Protein AF-A0A9X1DAH4-F1 (afdb_monomer)

Sequence (207 aa):
MAMMLALGMPAHAEGKADRARTAIAHAEGRIQAGDAAGVATTLPERQAEARKALNTAKEDLSAGRKEEAIAEANRATAIAEAALGEAQKIKTDQANAQAQQAQDIQARAQQAEQNASVAQAQAADANARAANAEQAAAASAARADVAVAAANAAAANQVETTVTTETKAPVTKARSARKVVKVTRKAAPRVATRTATETTTITTRTP

Structure (mmCIF, N/CA/C/O backbone):
data_AF-A0A9X1DAH4-F1
#
_entry.id   AF-A0A9X1DAH4-F1
#
loop_
_atom_site.group_PDB
_atom_site.id
_atom_site.type_symbol
_atom_site.label_atom_id
_atom_site.label_alt_id
_atom_site.label_comp_id
_atom_site.label_asym_id
_atom_site.label_entity_id
_atom_site.label_seq_id
_atom_site.pdbx_PDB_ins_code
_atom_site.Cartn_x
_atom_site.Cartn_y
_atom_site.Cartn_z
_atom_site.occupancy
_atom_site.B_iso_or_equiv
_atom_site.auth_seq_id
_atom_site.auth_comp_id
_atom_site.auth_asym_id
_atom_site.auth_atom_id
_atom_site.pdbx_PDB_model_num
ATOM 1 N N . MET A 1 1 ? 39.591 24.843 -66.405 1.00 48.59 1 MET A N 1
ATOM 2 C CA . MET A 1 1 ? 38.996 23.490 -66.434 1.00 48.59 1 MET A CA 1
ATOM 3 C C . MET A 1 1 ? 39.827 22.598 -65.524 1.00 48.59 1 MET A C 1
ATOM 5 O O . MET A 1 1 ? 40.956 22.310 -65.882 1.00 48.59 1 MET A O 1
ATOM 9 N N . ALA A 1 2 ? 39.314 22.244 -64.346 1.00 42.75 2 ALA A N 1
ATOM 10 C CA . ALA A 1 2 ? 39.736 21.075 -63.569 1.00 42.75 2 ALA A CA 1
ATOM 11 C C . ALA A 1 2 ? 38.711 20.867 -62.443 1.00 42.75 2 ALA A C 1
ATOM 13 O O . ALA A 1 2 ? 38.709 21.578 -61.443 1.00 42.75 2 ALA A O 1
ATOM 14 N N . MET A 1 3 ? 37.784 19.940 -62.689 1.00 54.28 3 MET A N 1
ATOM 15 C CA . MET A 1 3 ? 36.974 19.267 -61.673 1.00 54.28 3 MET A CA 1
ATOM 16 C C . MET A 1 3 ? 37.880 18.495 -60.706 1.00 54.28 3 MET A C 1
ATOM 18 O O . MET A 1 3 ? 38.829 17.876 -61.169 1.00 54.28 3 MET A O 1
ATOM 22 N N . MET A 1 4 ? 37.503 18.426 -59.428 1.00 51.09 4 MET A N 1
ATOM 23 C CA . MET A 1 4 ? 37.374 17.187 -58.634 1.00 51.09 4 MET A CA 1
ATOM 24 C C . MET A 1 4 ? 36.679 17.572 -57.318 1.00 51.09 4 MET A C 1
ATOM 26 O O . MET A 1 4 ? 37.199 18.370 -56.551 1.00 51.09 4 MET A O 1
ATOM 30 N N . LEU A 1 5 ? 35.377 17.325 -57.177 1.00 52.06 5 LEU A N 1
ATOM 31 C CA . LEU A 1 5 ? 34.707 16.055 -56.860 1.00 52.06 5 LEU A CA 1
ATOM 32 C C . LEU A 1 5 ? 34.848 15.662 -55.379 1.00 52.06 5 LEU A C 1
ATOM 34 O O . LEU A 1 5 ? 35.914 15.309 -54.889 1.00 52.06 5 LEU A O 1
ATOM 38 N N . ALA A 1 6 ? 33.691 15.751 -54.725 1.00 57.09 6 ALA A N 1
ATOM 39 C CA . ALA A 1 6 ? 33.307 15.333 -53.387 1.00 57.09 6 ALA A CA 1
ATOM 40 C C . ALA A 1 6 ? 34.046 14.118 -52.793 1.00 57.09 6 ALA A C 1
ATOM 42 O O . ALA A 1 6 ? 33.999 13.020 -53.343 1.00 57.09 6 ALA A O 1
ATOM 43 N N . LEU A 1 7 ? 34.547 14.287 -51.566 1.00 50.81 7 LEU A N 1
ATOM 44 C CA . LEU A 1 7 ? 34.567 13.217 -50.569 1.00 50.81 7 LEU A CA 1
ATOM 45 C C . LEU A 1 7 ? 33.444 13.489 -49.563 1.00 50.81 7 LEU A C 1
ATOM 47 O O . LEU A 1 7 ? 33.593 14.279 -48.632 1.00 50.81 7 LEU A O 1
ATOM 51 N N . GLY A 1 8 ? 32.296 12.847 -49.783 1.00 52.94 8 GLY A N 1
ATOM 52 C CA . GLY A 1 8 ? 31.247 12.742 -48.775 1.00 52.94 8 GLY A CA 1
ATOM 53 C C . GLY A 1 8 ? 31.750 11.896 -47.609 1.00 52.94 8 GLY A C 1
ATOM 54 O O . GLY A 1 8 ? 32.126 10.742 -47.798 1.00 52.94 8 GLY A O 1
ATOM 55 N N . MET A 1 9 ? 31.778 12.470 -46.408 1.00 47.81 9 MET A N 1
ATOM 56 C CA . MET A 1 9 ? 32.143 11.747 -45.193 1.00 47.81 9 MET A CA 1
ATOM 57 C C . MET A 1 9 ? 30.979 10.877 -44.696 1.00 47.81 9 MET A C 1
ATOM 59 O O . MET A 1 9 ? 29.898 11.415 -44.449 1.00 47.81 9 MET A O 1
ATOM 63 N N . PRO A 1 10 ? 31.180 9.573 -44.430 1.00 50.34 10 PRO A N 1
ATOM 64 C CA . PRO A 1 10 ? 30.219 8.752 -43.708 1.00 50.34 10 PRO A CA 1
ATOM 65 C C . PRO A 1 10 ? 30.513 8.790 -42.196 1.00 50.34 10 PRO A C 1
ATOM 67 O O . PRO A 1 10 ? 30.723 7.757 -41.582 1.00 50.34 10 PRO A O 1
ATOM 70 N N . ALA A 1 11 ? 30.539 9.968 -41.564 1.00 54.16 11 ALA A N 1
ATOM 71 C CA . ALA A 1 11 ? 30.772 10.077 -40.111 1.00 54.16 11 ALA A CA 1
ATOM 72 C C . ALA A 1 11 ? 29.474 10.052 -39.268 1.00 54.16 11 ALA A C 1
ATOM 74 O O . ALA A 1 11 ? 29.510 9.946 -38.045 1.00 54.16 11 ALA A O 1
ATOM 75 N N . HIS A 1 12 ? 28.297 10.141 -39.897 1.00 53.75 12 HIS A N 1
ATOM 76 C CA . HIS A 1 12 ? 27.016 10.269 -39.185 1.00 53.75 12 HIS A CA 1
ATOM 77 C C . HIS A 1 12 ? 26.279 8.946 -38.916 1.00 53.75 12 HIS A C 1
ATOM 79 O O . HIS A 1 12 ? 25.285 8.940 -38.187 1.00 53.75 12 HIS A O 1
ATOM 85 N N . ALA A 1 13 ? 26.727 7.825 -39.488 1.00 55.00 13 ALA A N 1
ATOM 86 C CA . ALA A 1 13 ? 26.042 6.538 -39.350 1.00 55.00 13 ALA A CA 1
ATOM 87 C C . ALA A 1 13 ? 26.511 5.721 -38.132 1.00 55.00 13 ALA A C 1
ATOM 89 O O . ALA A 1 13 ? 25.700 4.978 -37.569 1.00 55.00 13 ALA A O 1
ATOM 90 N N . GLU A 1 14 ? 27.772 5.872 -37.721 1.00 60.06 14 GLU A N 1
ATOM 91 C CA . GLU A 1 14 ? 28.369 5.158 -36.582 1.00 60.06 14 GLU A CA 1
ATOM 92 C C . GLU A 1 14 ? 27.758 5.634 -35.256 1.00 60.06 14 GLU A C 1
ATOM 94 O O . GLU A 1 14 ? 27.103 4.856 -34.564 1.00 60.06 14 GLU A O 1
ATOM 99 N N . GLY A 1 15 ? 27.764 6.946 -34.993 1.00 81.88 15 GLY A N 1
ATOM 100 C CA . GLY A 1 15 ? 27.232 7.494 -33.738 1.00 81.88 15 GLY A CA 1
ATOM 101 C C . GLY A 1 15 ? 25.730 7.265 -33.508 1.00 81.88 15 GLY A C 1
ATOM 102 O O . GLY A 1 15 ? 25.273 7.225 -32.369 1.00 81.88 15 GLY A O 1
ATOM 103 N N . LYS A 1 16 ? 24.925 7.072 -34.563 1.00 86.81 16 LYS A N 1
ATOM 104 C CA . LYS A 1 16 ? 23.487 6.776 -34.410 1.00 86.81 16 LYS A CA 1
ATOM 105 C C . LYS A 1 16 ? 23.231 5.374 -33.861 1.00 86.81 16 LYS A C 1
ATOM 107 O O . LYS A 1 16 ? 22.302 5.196 -33.078 1.00 86.81 16 LYS A O 1
ATOM 112 N N . ALA A 1 17 ? 24.037 4.393 -34.268 1.00 89.69 17 ALA A N 1
ATOM 113 C CA . ALA A 1 17 ? 23.890 3.021 -33.792 1.00 89.69 17 ALA A CA 1
ATOM 114 C C . ALA A 1 17 ? 24.246 2.923 -32.301 1.00 89.69 17 ALA A C 1
ATOM 116 O O . ALA A 1 17 ? 23.520 2.288 -31.538 1.00 89.69 17 ALA A O 1
ATOM 117 N N . ASP A 1 18 ? 25.300 3.620 -31.874 1.00 93.12 18 ASP A N 1
ATOM 118 C CA . ASP A 1 18 ? 25.715 3.665 -30.469 1.00 93.12 18 ASP A CA 1
ATOM 119 C C . ASP A 1 18 ? 24.698 4.387 -29.580 1.00 93.12 18 ASP A C 1
ATOM 121 O O . ASP A 1 18 ? 24.410 3.936 -28.467 1.00 93.12 18 ASP A O 1
ATOM 125 N N . ARG A 1 19 ? 24.074 5.461 -30.086 1.00 93.25 19 ARG A N 1
ATOM 126 C CA . ARG A 1 19 ? 22.961 6.124 -29.387 1.00 93.25 19 ARG A CA 1
ATOM 127 C C . ARG A 1 19 ? 21.762 5.197 -29.212 1.00 93.25 19 ARG A C 1
ATOM 129 O O . ARG A 1 19 ? 21.210 5.147 -28.118 1.00 93.25 19 ARG A O 1
ATOM 136 N N . ALA A 1 20 ? 21.393 4.436 -30.243 1.00 96.25 20 ALA A N 1
ATOM 137 C CA . ALA A 1 20 ? 20.309 3.460 -30.147 1.00 96.25 20 ALA A CA 1
ATOM 138 C C . ALA A 1 20 ? 20.615 2.359 -29.121 1.00 96.25 20 ALA A C 1
ATOM 140 O O . ALA A 1 20 ? 19.774 2.055 -28.280 1.00 96.25 20 ALA A O 1
ATOM 141 N N . ARG A 1 21 ? 21.842 1.817 -29.117 1.00 96.25 21 ARG A N 1
ATOM 142 C CA . ARG A 1 21 ? 22.281 0.837 -28.105 1.00 96.25 21 ARG A CA 1
ATOM 143 C C . ARG A 1 21 ? 22.222 1.410 -26.692 1.00 96.25 21 ARG A C 1
ATOM 145 O O . ARG A 1 21 ? 21.713 0.750 -25.795 1.00 96.25 21 ARG A O 1
ATOM 152 N N . THR A 1 22 ? 22.688 2.645 -26.511 1.00 96.94 22 THR A N 1
ATOM 153 C CA . THR A 1 22 ? 22.630 3.347 -25.221 1.00 96.94 22 THR A CA 1
ATOM 154 C C . THR A 1 22 ? 21.186 3.546 -24.751 1.00 96.94 22 THR A C 1
ATOM 156 O O . THR A 1 22 ? 20.886 3.292 -23.588 1.00 96.94 22 THR A O 1
ATOM 159 N N . ALA A 1 23 ? 20.278 3.949 -25.645 1.00 97.44 23 ALA A N 1
ATOM 160 C CA . ALA A 1 23 ? 18.863 4.132 -25.318 1.00 97.44 23 ALA A CA 1
ATOM 161 C C . ALA A 1 23 ? 18.186 2.809 -24.920 1.00 97.44 23 ALA A C 1
ATOM 163 O O . ALA A 1 23 ? 17.472 2.762 -23.921 1.00 97.44 23 ALA A O 1
ATOM 164 N N . ILE A 1 24 ? 18.459 1.722 -25.651 1.00 98.00 24 ILE A N 1
ATOM 165 C CA . ILE A 1 24 ? 17.960 0.374 -25.333 1.00 98.00 24 ILE A CA 1
ATOM 166 C C . ILE A 1 24 ? 18.496 -0.096 -23.977 1.00 98.00 24 ILE A C 1
ATOM 168 O O . ILE A 1 24 ? 17.716 -0.557 -23.150 1.00 98.00 24 ILE A O 1
ATOM 172 N N . ALA A 1 25 ? 19.795 0.071 -23.716 1.00 98.31 25 ALA A N 1
ATOM 173 C CA . ALA A 1 25 ? 20.401 -0.300 -22.437 1.00 98.31 25 ALA A CA 1
ATOM 174 C C . ALA A 1 25 ? 19.820 0.511 -21.265 1.00 98.31 25 ALA A C 1
ATOM 176 O O . ALA A 1 25 ? 19.572 -0.032 -20.188 1.00 98.31 25 ALA A O 1
ATOM 177 N N . HIS A 1 26 ? 19.549 1.805 -21.470 1.00 97.50 26 HIS A N 1
ATOM 178 C CA . HIS A 1 26 ? 18.864 2.626 -20.473 1.00 97.50 26 HIS A CA 1
ATOM 179 C C . HIS A 1 26 ? 17.440 2.116 -20.207 1.00 97.50 26 HIS A C 1
ATOM 181 O O . HIS A 1 26 ? 17.065 1.933 -19.048 1.00 97.50 26 HIS A O 1
ATOM 187 N N . ALA A 1 27 ? 16.667 1.831 -21.259 1.00 98.00 27 ALA A N 1
ATOM 188 C CA . ALA A 1 27 ? 15.321 1.278 -21.138 1.00 98.00 27 ALA A CA 1
ATOM 189 C C . ALA A 1 27 ? 15.316 -0.083 -20.415 1.00 98.00 27 ALA A C 1
ATOM 191 O O . ALA A 1 27 ? 14.491 -0.304 -19.530 1.00 98.00 27 ALA A O 1
ATOM 192 N N . GLU A 1 28 ? 16.271 -0.967 -20.720 1.00 98.06 28 GLU A N 1
ATOM 193 C CA . GLU A 1 28 ? 16.484 -2.231 -20.002 1.00 98.06 28 GLU A CA 1
ATOM 194 C C . GLU A 1 28 ? 16.737 -2.011 -18.515 1.00 98.06 28 GLU A C 1
ATOM 196 O O . GLU A 1 28 ? 16.061 -2.619 -17.684 1.00 98.06 28 GLU A O 1
ATOM 201 N N . GLY A 1 29 ? 17.668 -1.116 -18.178 1.00 97.94 29 GLY A N 1
ATOM 202 C CA . GLY A 1 29 ? 17.976 -0.785 -16.791 1.00 97.94 29 GLY A CA 1
ATOM 203 C C . GLY A 1 29 ? 16.750 -0.267 -16.036 1.00 97.94 29 GLY A C 1
ATOM 204 O O . GLY A 1 29 ? 16.524 -0.650 -14.889 1.00 97.94 29 GLY A O 1
ATOM 205 N N . ARG A 1 30 ? 15.907 0.549 -16.681 1.00 97.38 30 ARG A N 1
ATOM 206 C CA . ARG A 1 30 ? 14.663 1.062 -16.082 1.00 97.38 30 ARG A CA 1
ATOM 207 C C . ARG A 1 30 ? 13.611 -0.022 -15.884 1.00 97.38 30 ARG A C 1
ATOM 209 O O . ARG A 1 30 ? 13.010 -0.077 -14.815 1.00 97.38 30 ARG A O 1
ATOM 216 N N . ILE A 1 31 ? 13.424 -0.904 -16.862 1.00 97.81 31 ILE A N 1
ATOM 217 C CA . ILE A 1 31 ? 12.506 -2.047 -16.758 1.00 97.81 31 ILE A CA 1
ATOM 218 C C . ILE A 1 31 ? 12.951 -2.984 -15.627 1.00 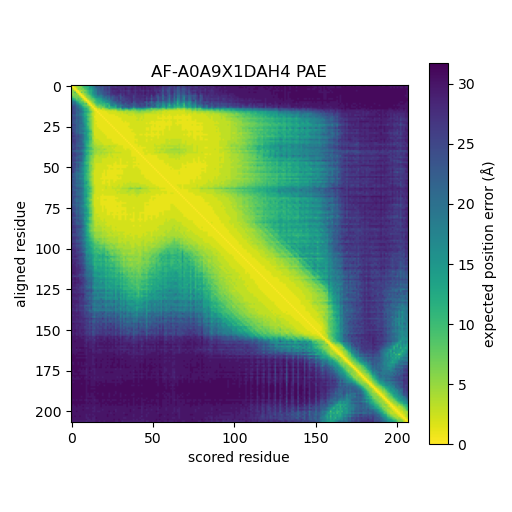97.81 31 ILE A C 1
ATOM 220 O O . ILE A 1 31 ? 12.119 -3.367 -14.806 1.00 97.81 31 ILE A O 1
ATOM 224 N N . GLN A 1 32 ? 14.250 -3.284 -15.526 1.00 97.62 32 GLN A N 1
ATOM 225 C CA . GLN A 1 32 ? 14.816 -4.105 -14.449 1.00 97.62 32 GLN A CA 1
ATOM 226 C C . GLN A 1 32 ? 14.686 -3.439 -13.074 1.00 97.62 32 GLN A C 1
ATOM 228 O O . GLN A 1 32 ? 14.330 -4.100 -12.100 1.00 97.62 32 GLN A O 1
ATOM 233 N N . ALA A 1 33 ? 14.930 -2.128 -12.982 1.00 96.56 33 ALA A N 1
ATOM 234 C CA . ALA A 1 33 ? 14.699 -1.373 -11.753 1.00 96.56 33 ALA A CA 1
ATOM 235 C C . ALA A 1 33 ? 13.217 -1.407 -11.346 1.00 96.56 33 ALA A C 1
ATOM 237 O O . ALA A 1 33 ? 12.910 -1.568 -10.166 1.00 96.56 33 ALA A O 1
ATOM 238 N N . GLY A 1 34 ? 12.302 -1.319 -12.317 1.00 96.00 34 GLY A N 1
ATOM 239 C CA . GLY A 1 34 ? 10.867 -1.508 -12.110 1.00 96.00 34 GLY A CA 1
ATOM 240 C C . GLY A 1 34 ? 10.526 -2.907 -11.594 1.00 96.00 34 GLY A C 1
ATOM 241 O O . GLY A 1 34 ? 9.794 -3.031 -10.615 1.00 96.00 34 GLY A O 1
ATOM 242 N N . ASP A 1 35 ? 11.097 -3.960 -12.184 1.00 95.75 35 ASP A N 1
ATOM 243 C CA . ASP A 1 35 ? 10.921 -5.341 -11.712 1.00 95.75 35 ASP A CA 1
ATOM 244 C C . ASP A 1 35 ? 11.382 -5.496 -10.255 1.00 95.75 35 ASP A C 1
ATOM 246 O O . ASP A 1 35 ? 10.635 -6.009 -9.421 1.00 95.75 35 ASP A O 1
ATOM 250 N N . ALA A 1 36 ? 12.572 -4.982 -9.926 1.00 95.94 36 ALA A N 1
ATOM 251 C CA . ALA A 1 36 ? 13.114 -5.001 -8.568 1.00 95.94 36 ALA A CA 1
ATOM 252 C C . ALA A 1 36 ? 12.263 -4.185 -7.578 1.00 95.94 36 ALA A C 1
ATOM 254 O O . ALA A 1 36 ? 12.147 -4.548 -6.408 1.00 95.94 36 ALA A O 1
ATOM 255 N N . ALA A 1 37 ? 11.634 -3.103 -8.045 1.00 93.62 37 ALA A N 1
ATOM 256 C CA . ALA A 1 37 ? 10.714 -2.286 -7.259 1.00 93.62 37 ALA A CA 1
ATOM 257 C C . ALA A 1 37 ? 9.305 -2.901 -7.112 1.00 93.62 37 ALA A C 1
ATOM 259 O O . ALA A 1 37 ? 8.484 -2.355 -6.373 1.00 93.62 37 ALA A O 1
ATOM 260 N N . GLY A 1 38 ? 9.015 -4.024 -7.781 1.00 94.94 38 GLY A N 1
ATOM 261 C CA . GLY A 1 38 ? 7.710 -4.691 -7.736 1.00 94.94 38 GLY A CA 1
ATOM 262 C C . GLY A 1 38 ? 6.680 -4.141 -8.729 1.00 94.94 38 GLY A C 1
ATOM 263 O O . GLY A 1 38 ? 5.482 -4.378 -8.574 1.00 94.94 38 GLY A O 1
ATOM 264 N N . VAL A 1 39 ? 7.102 -3.423 -9.773 1.00 95.81 39 VAL A N 1
ATOM 265 C CA . VAL A 1 39 ? 6.196 -2.961 -10.843 1.00 95.81 39 VAL A CA 1
ATOM 266 C C . VAL A 1 39 ? 5.542 -4.148 -11.552 1.00 95.81 39 VAL A C 1
ATOM 268 O O . VAL A 1 39 ? 4.351 -4.110 -11.837 1.00 95.81 39 VAL A O 1
ATOM 271 N N . ALA A 1 40 ? 6.270 -5.250 -11.755 1.00 94.06 40 ALA A N 1
ATOM 272 C CA . ALA A 1 40 ? 5.728 -6.454 -12.388 1.00 94.06 40 ALA A CA 1
ATOM 273 C C . ALA A 1 40 ? 4.555 -7.091 -11.624 1.00 94.06 40 ALA A C 1
ATOM 275 O O . ALA A 1 40 ? 3.714 -7.745 -12.235 1.00 94.06 40 ALA A O 1
ATOM 276 N N . THR A 1 41 ? 4.493 -6.921 -10.300 1.00 94.69 41 THR A N 1
ATOM 277 C CA . THR A 1 41 ? 3.415 -7.479 -9.471 1.00 94.69 41 THR A CA 1
ATOM 278 C C . THR A 1 41 ? 2.254 -6.506 -9.302 1.00 94.69 41 THR A C 1
ATOM 280 O O . THR A 1 41 ? 1.110 -6.933 -9.188 1.00 94.69 41 THR A O 1
ATOM 283 N N . THR A 1 42 ? 2.539 -5.204 -9.291 1.00 94.12 42 THR A N 1
ATOM 284 C CA . THR A 1 42 ? 1.537 -4.149 -9.084 1.00 94.12 42 THR A CA 1
ATOM 285 C C . THR A 1 42 ? 0.860 -3.711 -10.381 1.00 94.12 42 THR A C 1
ATOM 287 O O . THR A 1 42 ? -0.345 -3.477 -10.388 1.00 94.12 42 THR A O 1
ATOM 290 N N . LEU A 1 43 ? 1.612 -3.624 -11.480 1.00 96.69 43 LEU A N 1
ATOM 291 C CA . LEU A 1 43 ? 1.168 -3.139 -12.789 1.00 96.69 43 LEU A CA 1
ATOM 292 C C . LEU A 1 43 ? 1.686 -4.058 -13.916 1.00 96.69 43 LEU A C 1
ATOM 294 O O . LEU A 1 43 ? 2.482 -3.625 -14.759 1.00 96.69 43 LEU A O 1
ATOM 298 N N . PRO A 1 44 ? 1.236 -5.327 -13.968 1.00 96.50 44 PRO A N 1
ATOM 299 C CA . PRO A 1 44 ? 1.753 -6.317 -14.917 1.00 96.50 44 PRO A CA 1
ATOM 300 C C . PRO A 1 44 ? 1.568 -5.892 -16.381 1.00 96.50 44 PRO A C 1
ATOM 302 O O . PRO A 1 44 ? 2.481 -6.054 -17.188 1.00 96.50 44 PRO A O 1
ATOM 305 N N . GLU A 1 45 ? 0.433 -5.274 -16.712 1.00 96.75 45 GLU A N 1
ATOM 306 C CA . GLU A 1 45 ? 0.129 -4.806 -18.071 1.00 96.75 45 GLU A CA 1
ATOM 307 C C . GLU A 1 45 ? 1.098 -3.711 -18.543 1.00 96.75 45 GLU A C 1
ATOM 309 O O . GLU A 1 45 ? 1.603 -3.758 -19.664 1.00 96.75 45 GLU A O 1
ATOM 314 N N . ARG A 1 46 ? 1.431 -2.748 -17.671 1.00 96.12 46 ARG A N 1
ATOM 315 C CA . ARG A 1 46 ? 2.389 -1.675 -17.991 1.00 96.12 46 ARG A CA 1
ATOM 316 C C . ARG A 1 46 ? 3.799 -2.217 -18.175 1.00 96.12 46 ARG A C 1
ATOM 318 O O . ARG A 1 46 ? 4.509 -1.794 -19.085 1.00 96.12 46 ARG A O 1
ATOM 325 N N . GLN A 1 47 ? 4.190 -3.178 -17.342 1.00 96.94 47 GLN A N 1
ATOM 326 C CA . GLN A 1 47 ? 5.490 -3.828 -17.458 1.00 96.94 47 GLN A CA 1
ATOM 327 C C . GLN A 1 47 ? 5.589 -4.662 -18.745 1.00 96.94 47 GLN A C 1
ATOM 329 O O . GLN A 1 47 ? 6.624 -4.649 -19.417 1.00 96.94 47 GLN A O 1
ATOM 334 N N . ALA A 1 48 ? 4.509 -5.346 -19.131 1.00 97.75 48 ALA A N 1
ATOM 335 C CA . ALA A 1 48 ? 4.421 -6.050 -20.406 1.00 97.75 48 ALA A CA 1
ATOM 336 C C . ALA A 1 48 ? 4.499 -5.081 -21.600 1.00 97.75 48 ALA A C 1
ATOM 338 O O . ALA A 1 48 ? 5.229 -5.352 -22.555 1.00 97.75 48 ALA A O 1
ATOM 339 N N . GLU A 1 49 ? 3.821 -3.930 -21.531 1.00 97.50 49 GLU A N 1
ATOM 340 C CA . GLU A 1 49 ? 3.882 -2.884 -22.561 1.00 97.50 49 GLU A CA 1
ATOM 341 C C . GLU A 1 49 ? 5.304 -2.319 -22.714 1.00 97.50 49 GLU A C 1
ATOM 343 O O . GLU A 1 49 ? 5.819 -2.248 -23.832 1.00 97.50 49 GLU A O 1
ATOM 348 N N . ALA A 1 50 ? 5.983 -2.002 -21.605 1.00 97.94 50 ALA A N 1
ATOM 349 C CA . ALA A 1 50 ? 7.365 -1.521 -21.621 1.00 97.94 50 ALA A CA 1
ATOM 350 C C . ALA A 1 50 ? 8.325 -2.548 -22.249 1.00 97.94 50 ALA A C 1
ATOM 352 O O . ALA A 1 50 ? 9.159 -2.199 -23.087 1.00 97.94 50 ALA A O 1
ATOM 353 N N . ARG A 1 51 ? 8.177 -3.835 -21.904 1.00 97.69 51 ARG A N 1
ATOM 354 C CA . ARG A 1 51 ? 8.973 -4.927 -22.493 1.00 97.69 51 ARG A CA 1
ATOM 355 C C . ARG A 1 51 ? 8.685 -5.120 -23.983 1.00 97.69 51 ARG A C 1
ATOM 357 O O . ARG A 1 51 ? 9.611 -5.369 -24.751 1.00 97.69 51 ARG A O 1
ATOM 364 N N . LYS A 1 52 ? 7.428 -4.976 -24.409 1.00 98.44 52 LYS A N 1
ATOM 365 C CA . LYS A 1 52 ? 7.045 -5.038 -25.827 1.00 98.44 52 LYS A CA 1
ATOM 366 C C . LYS A 1 52 ? 7.688 -3.905 -26.631 1.00 98.44 52 LYS A C 1
ATOM 368 O O . LYS A 1 52 ? 8.249 -4.170 -27.695 1.00 98.44 52 LYS A O 1
ATOM 373 N N . ALA A 1 53 ? 7.642 -2.677 -26.115 1.00 98.25 53 ALA A N 1
ATOM 374 C CA . ALA A 1 53 ? 8.304 -1.527 -26.728 1.00 98.25 53 ALA A CA 1
ATOM 375 C C . ALA A 1 53 ? 9.822 -1.756 -26.824 1.00 98.25 53 ALA A C 1
ATOM 377 O O . ALA A 1 53 ? 10.414 -1.624 -27.891 1.00 98.25 53 ALA A O 1
ATOM 378 N N . LEU A 1 54 ? 10.452 -2.241 -25.750 1.00 98.25 54 LEU A N 1
ATOM 379 C CA . LEU A 1 54 ? 11.875 -2.579 -25.763 1.00 98.25 54 LEU A CA 1
ATOM 380 C C . LEU A 1 54 ? 12.234 -3.629 -26.831 1.00 98.25 54 LEU A C 1
ATOM 382 O O . LEU A 1 54 ? 13.244 -3.487 -27.519 1.00 98.25 54 LEU A O 1
ATOM 386 N N . ASN A 1 55 ? 11.431 -4.684 -26.974 1.00 98.44 55 ASN A N 1
ATOM 387 C CA . ASN A 1 55 ? 11.664 -5.705 -27.997 1.00 98.44 55 ASN A CA 1
ATOM 388 C C . ASN A 1 55 ? 11.536 -5.121 -29.410 1.00 98.44 55 ASN A C 1
ATOM 390 O O . ASN A 1 55 ? 12.399 -5.371 -30.246 1.00 98.44 55 ASN A O 1
ATOM 394 N N . THR A 1 56 ? 10.536 -4.268 -29.635 1.00 98.44 56 THR A N 1
ATOM 395 C CA . THR A 1 56 ? 10.353 -3.556 -30.909 1.00 98.44 56 THR A CA 1
ATOM 396 C C . THR A 1 56 ? 11.564 -2.664 -31.217 1.00 98.44 56 THR A C 1
ATOM 398 O O . THR A 1 56 ? 12.109 -2.717 -32.316 1.00 98.44 56 THR A O 1
ATOM 401 N N . ALA A 1 57 ? 12.089 -1.942 -30.220 1.00 98.12 57 ALA A N 1
ATOM 402 C CA . ALA A 1 57 ? 13.302 -1.136 -30.369 1.00 98.12 57 ALA A CA 1
ATOM 403 C C . ALA A 1 57 ? 14.535 -1.974 -30.767 1.00 98.12 57 ALA A C 1
ATOM 405 O O . ALA A 1 57 ? 15.352 -1.550 -31.589 1.00 98.12 57 ALA A O 1
ATOM 406 N N . LYS A 1 58 ? 14.680 -3.181 -30.204 1.00 98.25 58 LYS A N 1
ATOM 407 C CA . LYS A 1 58 ? 15.756 -4.121 -30.567 1.00 98.25 58 LYS A CA 1
ATOM 408 C C . LYS A 1 58 ? 15.604 -4.640 -31.995 1.00 98.25 58 LYS A C 1
ATOM 410 O O . LYS A 1 58 ? 16.598 -4.720 -32.718 1.00 98.25 58 LYS A O 1
ATOM 415 N N . GLU A 1 59 ? 14.380 -4.965 -32.403 1.00 98.25 59 GLU A N 1
ATOM 416 C CA . GLU A 1 59 ? 14.060 -5.385 -33.769 1.00 98.25 59 GLU A CA 1
ATOM 417 C C . GLU A 1 59 ? 14.381 -4.272 -34.775 1.00 98.25 59 GLU A C 1
ATOM 419 O O . GLU A 1 59 ? 15.093 -4.520 -35.751 1.00 98.25 59 GLU A O 1
ATOM 424 N N . ASP A 1 60 ? 13.965 -3.034 -34.500 1.00 97.31 60 ASP A N 1
ATOM 425 C CA . ASP A 1 60 ? 14.269 -1.861 -35.327 1.00 97.31 60 ASP A CA 1
ATOM 426 C C . ASP A 1 60 ? 15.777 -1.630 -35.465 1.00 97.31 60 ASP A C 1
ATOM 428 O O . ASP A 1 60 ? 16.280 -1.438 -36.577 1.00 97.31 60 ASP A O 1
ATOM 432 N N . LEU A 1 61 ? 16.530 -1.741 -34.365 1.00 96.69 61 LEU A N 1
ATOM 433 C CA . LEU A 1 61 ? 17.986 -1.613 -34.405 1.00 96.69 61 LEU A CA 1
ATOM 434 C C . LEU A 1 61 ? 18.624 -2.711 -35.266 1.00 96.69 61 LEU A C 1
ATOM 436 O O . LEU A 1 61 ? 19.515 -2.418 -36.066 1.00 96.69 61 LEU A O 1
ATOM 440 N N . SER A 1 62 ? 18.160 -3.958 -35.133 1.00 96.56 62 SER A N 1
ATOM 441 C CA . SER A 1 62 ? 18.652 -5.086 -35.935 1.00 96.56 62 SER A CA 1
ATOM 442 C C . SER A 1 62 ? 18.320 -4.940 -37.425 1.00 96.56 62 SER A C 1
ATOM 444 O O . SER A 1 62 ? 19.115 -5.334 -38.276 1.00 96.56 62 SER A O 1
ATOM 446 N N . ALA A 1 63 ? 17.196 -4.293 -37.744 1.00 96.75 63 ALA A N 1
ATOM 447 C CA . ALA A 1 63 ? 16.769 -3.979 -39.102 1.00 96.75 63 ALA A CA 1
ATOM 448 C C . ALA A 1 63 ? 17.414 -2.696 -39.671 1.00 96.75 63 ALA A C 1
ATOM 450 O O . ALA A 1 63 ? 17.093 -2.288 -40.787 1.00 96.75 63 ALA A O 1
ATOM 451 N N . GLY A 1 64 ? 18.306 -2.039 -38.920 1.00 95.12 64 GLY A N 1
ATOM 452 C CA . GLY A 1 64 ? 18.995 -0.812 -39.333 1.00 95.12 64 GLY A CA 1
ATOM 453 C C . GLY A 1 64 ? 18.183 0.481 -39.171 1.00 95.12 64 GLY A C 1
ATOM 454 O O . GLY A 1 64 ? 18.690 1.555 -39.508 1.00 95.12 64 GLY A O 1
ATOM 455 N N . ARG A 1 65 ? 16.969 0.407 -38.613 1.00 96.38 65 ARG A N 1
ATOM 456 C CA . ARG A 1 65 ? 16.061 1.528 -38.314 1.00 96.38 65 ARG A CA 1
ATOM 457 C C . ARG A 1 65 ? 16.437 2.203 -36.990 1.00 96.38 65 ARG A C 1
ATOM 459 O O . ARG A 1 65 ? 15.822 2.006 -35.946 1.00 96.38 65 ARG A O 1
ATOM 466 N N . LYS A 1 66 ? 17.551 2.940 -37.009 1.00 95.69 66 LYS A N 1
ATOM 467 C CA . LYS A 1 66 ? 18.195 3.476 -35.793 1.00 95.69 66 LYS A CA 1
ATOM 468 C C . LYS A 1 66 ? 17.369 4.554 -35.084 1.00 95.69 66 LYS A C 1
ATOM 470 O O . LYS A 1 66 ? 17.422 4.627 -33.862 1.00 95.69 66 LYS A O 1
ATOM 475 N N . GLU A 1 67 ? 16.663 5.408 -35.823 1.00 95.06 67 GLU A N 1
ATOM 476 C CA . GLU A 1 67 ? 15.877 6.500 -35.223 1.00 95.06 67 GLU A CA 1
ATOM 477 C C . GLU A 1 67 ? 14.593 5.954 -34.588 1.00 95.06 67 GLU A C 1
ATOM 479 O O . GLU A 1 67 ? 14.236 6.337 -33.477 1.00 95.06 67 GLU A O 1
ATOM 484 N N . GLU A 1 68 ? 13.956 4.991 -35.253 1.00 97.00 68 GLU A N 1
ATOM 485 C CA . GLU A 1 68 ? 12.793 4.256 -34.764 1.00 97.00 68 GLU A CA 1
ATOM 486 C C . GLU A 1 68 ? 13.145 3.473 -33.493 1.00 97.00 68 GLU A C 1
ATOM 488 O O . GLU A 1 68 ? 12.451 3.596 -32.485 1.00 97.00 68 GLU A O 1
ATOM 493 N N . ALA A 1 69 ? 14.299 2.794 -33.483 1.00 97.75 69 ALA A N 1
ATOM 494 C CA . ALA A 1 69 ? 14.811 2.115 -32.296 1.00 97.75 69 ALA A CA 1
ATOM 495 C C . ALA A 1 69 ? 15.003 3.065 -31.101 1.00 97.75 69 ALA A C 1
ATOM 497 O O . ALA A 1 69 ? 14.667 2.716 -29.9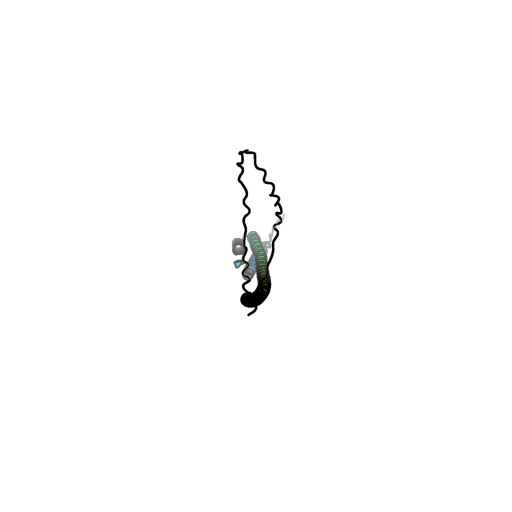70 1.00 97.75 69 ALA A O 1
ATOM 498 N N . ILE A 1 70 ? 15.529 4.275 -31.330 1.00 97.44 70 ILE A N 1
ATOM 499 C CA . ILE A 1 70 ? 15.684 5.290 -30.275 1.00 97.44 70 ILE A CA 1
ATOM 500 C C . ILE A 1 70 ? 14.313 5.751 -29.772 1.00 97.44 70 ILE A C 1
ATOM 502 O O . ILE A 1 70 ? 14.103 5.835 -28.561 1.00 97.44 70 ILE A O 1
ATOM 506 N N . ALA A 1 71 ? 13.383 6.051 -30.681 1.00 97.94 71 ALA A N 1
ATOM 507 C CA . ALA A 1 71 ? 12.045 6.508 -30.325 1.00 97.94 71 ALA A CA 1
ATOM 508 C C . ALA A 1 71 ? 11.302 5.465 -29.475 1.00 97.94 71 ALA A C 1
ATOM 510 O O . ALA A 1 71 ? 10.746 5.803 -28.427 1.00 97.94 71 ALA A O 1
ATOM 511 N N . GLU A 1 72 ? 11.362 4.195 -29.870 1.00 98.12 72 GLU A N 1
ATOM 512 C CA . GLU A 1 72 ? 10.677 3.118 -29.164 1.00 98.12 72 GLU A CA 1
ATOM 513 C C . GLU A 1 72 ? 11.373 2.757 -27.836 1.00 98.12 72 GLU A C 1
ATOM 515 O O . GLU A 1 72 ? 10.700 2.501 -26.837 1.00 98.12 72 GLU A O 1
ATOM 520 N N . ALA A 1 73 ? 12.707 2.848 -27.748 1.00 98.25 73 ALA A N 1
ATOM 521 C CA . ALA A 1 73 ? 13.427 2.706 -26.476 1.00 98.25 73 ALA A CA 1
ATOM 522 C C . ALA A 1 73 ? 13.084 3.833 -25.480 1.00 98.25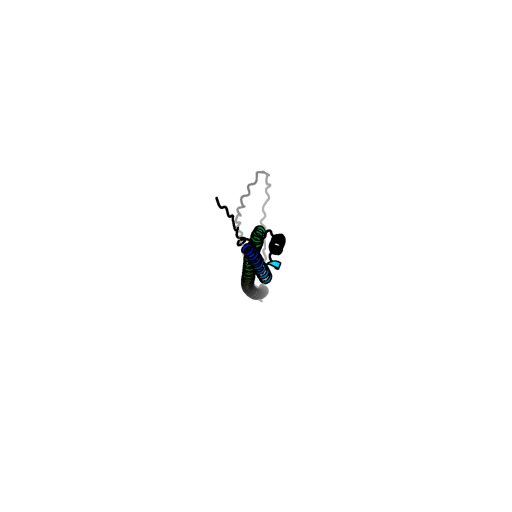 73 ALA A C 1
ATOM 524 O O . ALA A 1 73 ? 12.916 3.591 -24.279 1.00 98.25 73 ALA A O 1
ATOM 525 N N . ASN A 1 74 ? 12.918 5.066 -25.964 1.00 98.06 74 ASN A N 1
ATOM 526 C CA . ASN A 1 74 ? 12.459 6.184 -25.137 1.00 98.06 74 ASN A CA 1
ATOM 527 C C . ASN A 1 74 ? 11.010 5.983 -24.681 1.00 98.06 74 ASN A C 1
ATOM 529 O O . ASN A 1 74 ? 10.683 6.271 -23.530 1.00 98.06 74 ASN A O 1
ATOM 533 N N . ARG A 1 75 ? 10.149 5.432 -25.545 1.00 98.31 75 ARG A N 1
ATOM 534 C CA . ARG A 1 75 ? 8.782 5.056 -25.171 1.00 98.31 75 ARG A CA 1
ATOM 535 C C . ARG A 1 75 ? 8.776 3.985 -24.080 1.00 98.31 75 ARG A C 1
ATOM 537 O O . ARG A 1 75 ? 8.082 4.153 -23.081 1.00 98.31 75 ARG A O 1
ATOM 544 N N . ALA A 1 76 ? 9.577 2.930 -24.232 1.00 98.25 76 ALA A N 1
ATOM 545 C CA . ALA A 1 76 ? 9.743 1.894 -23.213 1.00 98.25 76 ALA A CA 1
ATOM 546 C C . ALA A 1 76 ? 10.201 2.491 -21.870 1.00 98.25 76 ALA A C 1
ATOM 548 O O . ALA A 1 76 ? 9.629 2.175 -20.827 1.00 98.25 76 ALA A O 1
ATOM 549 N N . THR A 1 77 ? 11.176 3.407 -21.910 1.00 98.06 77 THR A N 1
ATOM 550 C CA .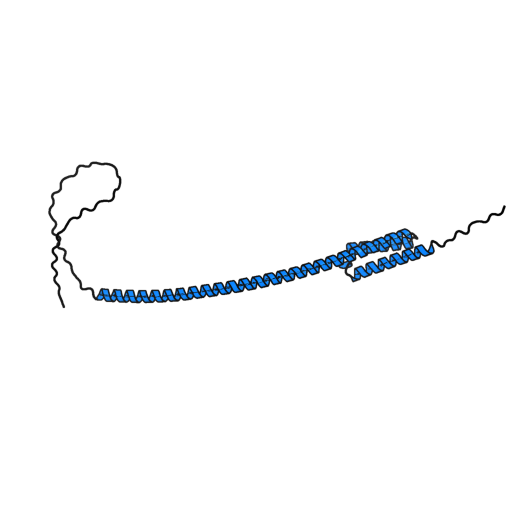 THR A 1 77 ? 11.646 4.160 -20.734 1.00 98.06 77 THR A CA 1
ATOM 551 C C . THR A 1 77 ? 10.507 4.930 -20.062 1.00 98.06 77 THR A C 1
ATOM 553 O O . THR A 1 77 ? 10.297 4.779 -18.862 1.00 98.06 77 THR A O 1
ATOM 556 N N . ALA A 1 78 ? 9.743 5.714 -20.827 1.00 98.25 78 ALA A N 1
ATOM 557 C CA . ALA A 1 78 ? 8.654 6.530 -20.296 1.00 98.25 78 ALA A CA 1
ATOM 558 C C . ALA A 1 78 ? 7.546 5.682 -19.650 1.00 98.25 78 ALA A C 1
ATOM 560 O O . ALA A 1 78 ? 7.040 6.035 -18.586 1.00 98.25 78 ALA A O 1
ATOM 561 N N . ILE A 1 79 ? 7.197 4.542 -20.260 1.00 98.19 79 ILE A N 1
ATOM 562 C CA . ILE A 1 79 ? 6.223 3.600 -19.690 1.00 98.19 79 ILE A CA 1
ATOM 563 C C . ILE A 1 79 ? 6.756 3.021 -18.375 1.00 98.19 79 ILE A C 1
ATOM 565 O O . ILE A 1 79 ? 6.024 2.995 -17.387 1.00 98.19 79 ILE A O 1
ATOM 569 N N . ALA A 1 80 ? 8.023 2.593 -18.338 1.00 97.81 80 ALA A N 1
ATOM 570 C CA . ALA A 1 80 ? 8.636 2.025 -17.139 1.00 97.81 80 ALA A CA 1
ATOM 571 C C . ALA A 1 80 ? 8.705 3.037 -15.981 1.00 97.81 80 ALA A C 1
ATOM 573 O O . ALA A 1 80 ? 8.392 2.694 -14.842 1.00 97.81 80 ALA A O 1
ATOM 574 N N . GLU A 1 81 ? 9.070 4.291 -16.256 1.00 97.25 81 GLU A N 1
ATOM 575 C CA . GLU A 1 81 ? 9.119 5.350 -15.240 1.00 97.25 81 GLU A CA 1
ATOM 576 C C . GLU A 1 81 ? 7.725 5.719 -14.719 1.00 97.25 81 GLU A C 1
ATOM 578 O O . GLU A 1 81 ? 7.536 5.839 -13.506 1.00 97.25 81 GLU A O 1
ATOM 583 N N . ALA A 1 82 ? 6.734 5.834 -15.609 1.00 97.75 82 ALA A N 1
ATOM 584 C CA . ALA A 1 82 ? 5.348 6.073 -15.215 1.00 97.75 82 ALA A CA 1
ATOM 585 C C . ALA A 1 82 ? 4.812 4.935 -14.333 1.00 97.75 82 ALA A C 1
ATOM 587 O O . ALA A 1 82 ? 4.223 5.191 -13.282 1.00 97.75 82 ALA A O 1
ATOM 588 N N . ALA A 1 83 ? 5.078 3.685 -14.721 1.00 97.19 83 ALA A N 1
ATOM 589 C CA . ALA A 1 83 ? 4.676 2.512 -13.956 1.00 97.19 83 ALA A CA 1
ATOM 590 C C . ALA A 1 83 ? 5.363 2.457 -12.582 1.00 97.19 83 ALA A C 1
ATOM 592 O O . ALA A 1 83 ? 4.729 2.115 -11.589 1.00 97.19 83 ALA A O 1
ATOM 593 N N . LEU A 1 84 ? 6.636 2.852 -12.488 1.00 96.62 84 LEU A N 1
ATOM 594 C CA . LEU A 1 84 ? 7.351 2.933 -11.214 1.00 96.62 84 LEU A CA 1
ATOM 595 C C . LEU A 1 84 ? 6.740 3.987 -10.282 1.00 96.62 84 LEU A C 1
ATOM 597 O O . LEU A 1 84 ? 6.527 3.703 -9.102 1.00 96.62 84 LEU A O 1
ATOM 601 N N . GLY A 1 85 ? 6.411 5.174 -10.800 1.00 96.19 85 GLY A N 1
ATOM 602 C CA . GLY A 1 85 ? 5.738 6.217 -10.022 1.00 96.19 85 GLY A CA 1
ATOM 603 C C . GLY A 1 85 ? 4.349 5.787 -9.538 1.00 96.19 85 GLY A C 1
ATOM 604 O O . GLY A 1 85 ? 4.004 5.982 -8.371 1.00 96.19 85 GLY A O 1
ATOM 605 N N . GLU A 1 86 ? 3.567 5.142 -10.403 1.00 96.44 86 GLU A N 1
ATOM 606 C CA . GLU A 1 86 ? 2.240 4.629 -10.053 1.00 96.44 86 GLU A CA 1
ATOM 607 C C . GLU A 1 86 ? 2.319 3.484 -9.030 1.00 96.44 86 GLU A C 1
ATOM 609 O O . GLU A 1 86 ? 1.587 3.498 -8.040 1.00 96.44 86 GLU A O 1
ATOM 614 N N . ALA A 1 87 ? 3.264 2.553 -9.179 1.00 96.06 87 ALA A N 1
ATOM 615 C CA . ALA A 1 87 ? 3.498 1.483 -8.210 1.00 96.06 87 ALA A CA 1
ATOM 616 C C . ALA A 1 87 ? 3.894 2.027 -6.824 1.00 96.06 87 ALA A C 1
ATOM 618 O O . ALA A 1 87 ? 3.392 1.554 -5.801 1.00 96.06 87 ALA A O 1
ATOM 619 N N . GLN A 1 88 ? 4.754 3.052 -6.768 1.00 95.25 88 GLN A N 1
ATOM 620 C CA . GLN A 1 88 ? 5.113 3.723 -5.512 1.00 95.25 88 GLN A CA 1
ATOM 621 C C . GLN A 1 88 ? 3.907 4.400 -4.857 1.00 95.25 88 GLN A C 1
ATOM 623 O O . GLN A 1 88 ? 3.736 4.309 -3.636 1.00 95.25 88 GLN A O 1
ATOM 628 N N . LYS A 1 89 ? 3.052 5.042 -5.659 1.00 96.31 89 LYS A N 1
ATOM 629 C CA . LYS A 1 89 ? 1.809 5.640 -5.175 1.00 96.31 89 LYS A CA 1
ATOM 630 C C . LYS A 1 89 ? 0.879 4.573 -4.597 1.00 96.31 89 LYS A C 1
ATOM 632 O O . LYS A 1 89 ? 0.476 4.704 -3.448 1.00 96.31 89 LYS A O 1
ATOM 637 N N . ILE A 1 90 ? 0.630 3.484 -5.329 1.00 95.19 90 ILE A N 1
ATOM 638 C CA . ILE A 1 90 ? -0.203 2.363 -4.863 1.00 95.19 90 ILE A CA 1
ATOM 639 C C . ILE A 1 90 ? 0.326 1.813 -3.535 1.00 95.19 90 ILE A C 1
ATOM 641 O O . ILE A 1 90 ? -0.445 1.621 -2.598 1.00 95.19 90 ILE A O 1
ATOM 645 N N . LYS A 1 91 ? 1.642 1.604 -3.418 1.00 94.31 91 LYS A N 1
ATOM 646 C CA . LYS A 1 91 ? 2.264 1.117 -2.180 1.00 94.31 91 LYS A CA 1
ATOM 647 C C . LYS A 1 91 ? 2.055 2.080 -1.007 1.00 94.31 91 LYS A C 1
ATOM 649 O O . LYS A 1 91 ? 1.778 1.637 0.106 1.00 94.31 91 LYS A O 1
ATOM 654 N N . THR A 1 92 ? 2.176 3.382 -1.252 1.00 95.12 92 THR A N 1
ATOM 655 C CA . THR A 1 92 ? 1.964 4.420 -0.233 1.00 95.12 92 THR A CA 1
ATOM 656 C C . THR A 1 92 ? 0.497 4.489 0.188 1.00 95.12 92 THR A C 1
ATOM 658 O O . THR A 1 92 ? 0.200 4.504 1.381 1.00 95.12 92 THR A O 1
ATOM 661 N N . ASP A 1 93 ? -0.426 4.449 -0.772 1.00 95.12 93 ASP A N 1
ATOM 662 C CA . ASP A 1 93 ? -1.868 4.460 -0.520 1.00 95.12 93 ASP A CA 1
ATOM 663 C C . ASP A 1 93 ? -2.297 3.220 0.282 1.00 95.12 93 ASP A C 1
ATOM 665 O O . ASP A 1 93 ? -3.059 3.333 1.243 1.00 95.12 93 ASP A O 1
ATOM 669 N N . GLN A 1 94 ? -1.747 2.044 -0.038 1.00 93.88 94 GLN A N 1
ATOM 670 C CA . GLN A 1 94 ? -1.974 0.814 0.726 1.00 93.88 94 GLN A CA 1
ATOM 671 C C . GLN A 1 94 ? -1.446 0.913 2.162 1.00 93.88 94 GLN A C 1
ATOM 673 O O . GLN A 1 94 ? -2.149 0.523 3.094 1.00 93.88 94 GLN A O 1
ATOM 678 N N . ALA A 1 95 ? -0.243 1.457 2.364 1.00 94.88 95 ALA A N 1
ATOM 679 C CA . ALA A 1 95 ? 0.313 1.656 3.703 1.00 94.88 95 ALA A CA 1
ATOM 680 C C . ALA A 1 95 ? -0.543 2.627 4.537 1.00 94.88 95 ALA A C 1
ATOM 682 O O . ALA A 1 95 ? -0.826 2.363 5.707 1.00 94.88 95 ALA A O 1
ATOM 683 N N . ASN A 1 96 ? -1.022 3.711 3.923 1.00 95.81 96 ASN A N 1
ATOM 684 C CA . ASN A 1 96 ? -1.912 4.672 4.572 1.00 95.81 96 ASN A CA 1
ATOM 685 C C . ASN A 1 96 ? -3.261 4.042 4.939 1.00 95.81 96 ASN A C 1
ATOM 687 O O . ASN A 1 96 ? -3.745 4.243 6.052 1.00 95.81 96 ASN A O 1
ATOM 691 N N . ALA A 1 97 ? -3.846 3.243 4.043 1.00 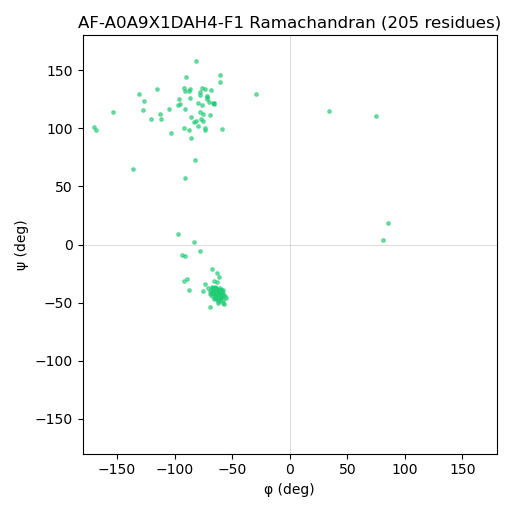95.62 97 ALA A N 1
ATOM 692 C CA . ALA A 1 97 ? -5.089 2.527 4.317 1.00 95.62 97 ALA A CA 1
ATOM 693 C C . ALA A 1 97 ? -4.934 1.540 5.486 1.00 95.62 97 ALA A C 1
ATOM 695 O O . ALA A 1 97 ? -5.798 1.477 6.358 1.00 95.62 97 ALA A O 1
ATOM 696 N N . GLN A 1 98 ? -3.812 0.817 5.558 1.00 95.25 98 GLN A N 1
ATOM 697 C CA . GLN A 1 98 ? -3.514 -0.076 6.684 1.00 95.25 98 GLN A CA 1
ATOM 698 C C . GLN A 1 98 ? -3.353 0.691 8.003 1.00 95.25 98 GLN A C 1
ATOM 700 O O . GLN A 1 98 ? -3.870 0.259 9.033 1.00 95.25 98 GLN A O 1
ATOM 705 N N . ALA A 1 99 ? -2.683 1.847 7.982 1.00 94.69 99 ALA A N 1
ATOM 706 C CA . ALA A 1 99 ? -2.538 2.693 9.164 1.00 94.69 99 ALA A CA 1
ATOM 707 C C . ALA A 1 99 ? -3.892 3.232 9.657 1.00 94.69 99 ALA A C 1
ATOM 709 O O . ALA A 1 99 ? -4.160 3.205 10.857 1.00 94.69 99 ALA A O 1
ATOM 710 N N . GLN A 1 100 ? -4.766 3.661 8.742 1.00 95.06 100 GLN A N 1
ATOM 711 C CA . GLN A 1 100 ? -6.126 4.099 9.073 1.00 95.06 100 GLN A CA 1
ATOM 712 C C . GLN A 1 100 ? -6.953 2.958 9.672 1.00 95.06 100 GLN A C 1
ATOM 714 O O . GLN A 1 100 ? -7.565 3.129 10.722 1.00 95.06 100 GLN A O 1
ATOM 719 N N . GLN A 1 101 ? -6.897 1.762 9.080 1.00 95.12 101 GLN A N 1
ATOM 720 C CA . GLN A 1 101 ? -7.572 0.586 9.634 1.00 95.12 101 GLN A CA 1
ATOM 721 C C . GLN A 1 101 ? -7.084 0.249 11.048 1.00 95.12 101 GLN A C 1
ATOM 723 O O . GLN A 1 101 ? -7.892 -0.082 11.915 1.00 95.12 101 GLN A O 1
ATOM 728 N N . ALA A 1 102 ? -5.778 0.358 11.309 1.00 94.19 102 ALA A N 1
ATOM 729 C CA . ALA A 1 102 ? -5.231 0.142 12.645 1.00 94.19 102 ALA A CA 1
ATOM 730 C C . ALA A 1 102 ? -5.752 1.178 13.658 1.00 94.19 102 ALA A C 1
ATOM 732 O O . ALA A 1 102 ? -6.113 0.807 14.776 1.00 94.19 102 ALA A O 1
ATOM 733 N N . GLN A 1 103 ? -5.848 2.452 13.264 1.00 95.31 103 GLN A N 1
ATOM 734 C CA . GLN A 1 103 ? -6.420 3.512 14.103 1.00 95.31 103 GLN A CA 1
ATOM 735 C C . GLN A 1 103 ? -7.908 3.278 14.388 1.00 95.31 103 GLN A C 1
ATOM 737 O O . GLN A 1 103 ? -8.334 3.394 15.536 1.00 95.31 103 GLN A O 1
ATOM 742 N N . ASP A 1 104 ? -8.687 2.868 13.386 1.00 95.56 104 ASP A N 1
ATOM 743 C CA . ASP A 1 104 ? -10.110 2.561 13.554 1.00 95.56 104 ASP A CA 1
ATOM 744 C C . ASP A 1 104 ? -10.334 1.391 14.519 1.00 95.56 104 ASP A C 1
ATOM 746 O O . ASP A 1 104 ? -11.243 1.424 15.352 1.00 95.56 104 ASP A O 1
ATOM 750 N N . ILE A 1 105 ? -9.496 0.352 14.439 1.00 95.06 105 ILE A N 1
ATOM 751 C CA . ILE A 1 105 ? -9.546 -0.785 15.366 1.00 95.06 105 ILE A CA 1
ATOM 752 C C . ILE A 1 105 ? -9.237 -0.321 16.794 1.00 95.06 105 ILE A C 1
ATOM 754 O O . ILE A 1 105 ? -9.954 -0.697 17.721 1.00 95.06 105 ILE A O 1
ATOM 758 N N . GLN A 1 106 ? -8.220 0.525 16.978 1.00 94.50 106 GLN A N 1
ATOM 759 C CA . GLN A 1 106 ? -7.878 1.082 18.290 1.00 94.50 106 GLN A CA 1
ATOM 760 C C . GLN A 1 106 ? -9.005 1.953 18.856 1.00 94.50 106 GLN A C 1
ATOM 762 O O . GLN A 1 106 ? -9.370 1.794 20.021 1.00 94.50 106 GLN A O 1
ATOM 767 N N . ALA A 1 107 ? -9.610 2.817 18.038 1.00 95.94 107 ALA A N 1
ATOM 768 C CA . ALA A 1 107 ? -10.735 3.651 18.452 1.00 95.94 107 ALA A CA 1
ATOM 769 C C . ALA A 1 107 ? -11.950 2.802 18.866 1.00 95.94 107 ALA A C 1
ATOM 771 O O . ALA A 1 107 ? -12.566 3.055 19.903 1.00 95.94 107 ALA A O 1
ATOM 772 N N . ARG A 1 108 ? -12.263 1.742 18.107 1.00 95.94 108 ARG A N 1
ATOM 773 C CA . ARG A 1 108 ? -13.338 0.799 18.457 1.00 95.94 108 ARG A CA 1
ATOM 774 C C . ARG A 1 108 ? -13.049 0.042 19.749 1.00 95.94 108 ARG A C 1
ATOM 776 O O . ARG A 1 108 ? -13.969 -0.147 20.540 1.00 95.94 108 ARG A O 1
ATOM 783 N N . ALA A 1 109 ? -11.802 -0.367 19.980 1.00 95.56 109 ALA A N 1
ATOM 784 C CA . ALA A 1 109 ? -11.406 -1.021 21.225 1.00 95.56 109 ALA A CA 1
ATOM 785 C C . ALA A 1 109 ? -11.597 -0.087 22.432 1.00 95.56 109 ALA A C 1
ATOM 787 O O . ALA A 1 109 ? -12.264 -0.461 23.394 1.00 95.56 109 ALA A O 1
ATOM 788 N N . GLN A 1 110 ? -11.131 1.162 22.337 1.00 95.88 110 GLN A N 1
ATOM 789 C CA . GLN A 1 110 ? -11.317 2.167 23.391 1.00 95.88 110 GLN A CA 1
ATOM 790 C C . GLN A 1 110 ? -12.796 2.459 23.668 1.00 95.88 110 GLN A C 1
ATOM 792 O O . GLN A 1 110 ? -13.200 2.620 24.821 1.00 95.88 110 GLN A O 1
ATOM 797 N N . GLN A 1 111 ? -13.624 2.521 22.624 1.00 96.00 111 GLN A N 1
ATOM 798 C CA . GLN A 1 111 ? -15.062 2.712 22.787 1.00 96.00 111 GLN A CA 1
ATOM 799 C C . GLN A 1 111 ? -15.724 1.498 23.458 1.00 96.00 111 GLN A C 1
ATOM 801 O O . GLN A 1 111 ? -16.597 1.664 24.309 1.00 96.00 111 GLN A O 1
ATOM 806 N N . ALA A 1 112 ? -15.303 0.279 23.115 1.00 95.56 112 ALA A N 1
ATOM 807 C CA . ALA A 1 112 ? -15.801 -0.936 23.751 1.00 95.56 112 ALA A CA 1
ATOM 808 C C . ALA A 1 112 ? -15.440 -0.991 25.247 1.00 95.56 112 ALA A C 1
ATOM 810 O O . ALA A 1 112 ? -16.294 -1.338 26.061 1.00 95.56 112 ALA A O 1
ATOM 811 N N . GLU A 1 113 ? -14.223 -0.586 25.621 1.00 96.19 113 GLU A N 1
ATOM 812 C CA . GLU A 1 113 ? -13.789 -0.493 27.023 1.00 96.19 113 GLU A CA 1
ATOM 813 C C . GLU A 1 113 ? -14.615 0.528 27.821 1.00 96.19 113 GLU A C 1
ATOM 815 O O . GLU A 1 113 ? -15.051 0.245 28.939 1.00 96.19 113 GLU A O 1
ATOM 820 N N . GLN A 1 114 ? -14.900 1.693 27.233 1.00 96.50 114 GLN A N 1
ATOM 821 C CA . GLN A 1 114 ? -15.771 2.701 27.848 1.00 96.50 114 GLN A CA 1
ATOM 822 C C . GLN A 1 114 ? -17.201 2.184 28.030 1.00 96.50 114 GLN A C 1
ATOM 824 O O . GLN A 1 114 ? -17.795 2.348 29.093 1.00 96.50 114 GLN A O 1
ATOM 829 N N . ASN A 1 115 ? -17.753 1.504 27.026 1.00 96.81 115 ASN A N 1
ATOM 830 C CA . ASN A 1 115 ? -19.087 0.919 27.134 1.00 96.81 115 ASN A CA 1
ATOM 831 C C . ASN A 1 115 ? -19.142 -0.175 28.212 1.00 96.81 115 ASN A C 1
ATOM 833 O O . ASN A 1 115 ? -20.124 -0.262 28.951 1.00 96.81 115 ASN A O 1
ATOM 837 N N . ALA A 1 116 ? -18.086 -0.984 28.335 1.00 96.31 116 ALA A N 1
ATOM 838 C CA . ALA A 1 116 ? -17.987 -2.009 29.366 1.00 96.31 116 ALA A CA 1
ATOM 839 C C . ALA A 1 116 ? -17.940 -1.403 30.777 1.00 96.31 116 ALA A C 1
ATOM 841 O O . ALA A 1 116 ? -18.637 -1.892 31.666 1.00 96.31 116 ALA A O 1
ATOM 842 N N . S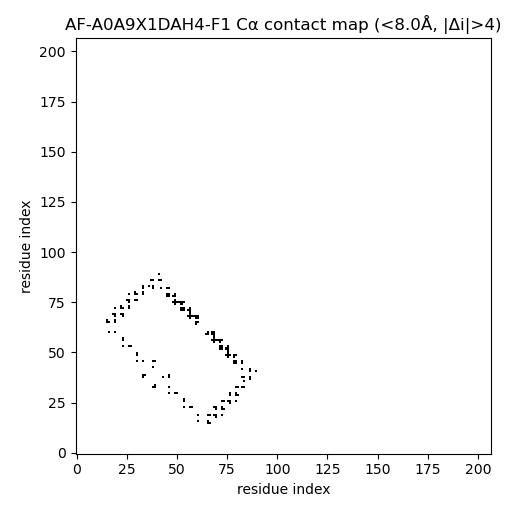ER A 1 117 ? -17.185 -0.318 30.989 1.00 96.81 117 SER A N 1
ATOM 843 C CA . SER A 1 117 ? -17.123 0.348 32.298 1.00 96.81 117 SER A CA 1
ATOM 844 C C . SER A 1 117 ? -18.457 0.997 32.684 1.00 96.81 117 SER A C 1
ATOM 846 O O . SER A 1 117 ? -18.900 0.865 33.827 1.00 96.81 117 SER A O 1
ATOM 848 N N . VAL A 1 118 ? -19.162 1.609 31.725 1.00 97.44 118 VAL A N 1
ATOM 849 C CA . VAL A 1 118 ? -20.517 2.145 31.940 1.00 97.44 118 VAL A CA 1
ATOM 850 C C . VAL A 1 118 ? -21.497 1.029 32.303 1.00 97.44 118 VAL A C 1
ATOM 852 O O . VAL A 1 118 ? -22.251 1.171 33.266 1.00 97.44 118 VAL A O 1
ATOM 855 N N . ALA A 1 119 ? -21.467 -0.098 31.588 1.00 97.00 119 ALA A N 1
ATOM 856 C CA . ALA A 1 119 ? -22.324 -1.242 31.888 1.00 97.00 119 ALA A CA 1
ATOM 857 C C . ALA A 1 119 ? -22.050 -1.818 33.291 1.00 97.00 119 ALA A C 1
ATOM 859 O O . ALA A 1 119 ? -22.989 -2.142 34.019 1.00 97.00 119 ALA A O 1
ATOM 860 N N . GLN A 1 120 ? -20.781 -1.890 33.706 1.00 97.56 120 GLN A N 1
ATOM 861 C CA . GLN A 1 120 ? -20.402 -2.322 35.056 1.00 97.56 120 GLN A CA 1
ATOM 862 C C . GLN A 1 120 ? -20.931 -1.369 36.135 1.00 97.56 120 GLN A C 1
ATOM 864 O O . GLN A 1 120 ? -21.491 -1.829 37.131 1.00 97.56 120 GLN A O 1
ATOM 869 N N . ALA A 1 121 ? -20.813 -0.054 35.930 1.00 97.56 121 ALA A N 1
ATOM 870 C CA . ALA A 1 121 ? -21.339 0.939 36.865 1.00 97.56 121 ALA A CA 1
ATOM 871 C C . ALA A 1 121 ? -22.870 0.854 36.993 1.00 97.56 121 ALA A C 1
ATOM 873 O O . ALA A 1 121 ? -23.405 0.885 38.101 1.00 97.56 121 ALA A O 1
ATOM 874 N N . GLN A 1 122 ? -23.576 0.679 35.872 1.00 98.06 122 GLN A N 1
ATOM 875 C CA . GLN A 1 122 ? -25.030 0.501 35.862 1.00 98.06 122 GLN A CA 1
ATOM 876 C C . GLN A 1 122 ? -25.465 -0.779 36.583 1.00 98.06 122 GLN A C 1
ATOM 878 O O . GLN A 1 122 ? -26.436 -0.755 37.339 1.00 98.06 122 GLN A O 1
ATOM 883 N N . ALA A 1 123 ? -24.742 -1.886 36.390 1.00 97.62 123 ALA A N 1
ATOM 884 C CA . ALA A 1 123 ? -25.015 -3.137 37.090 1.00 97.62 123 ALA A CA 1
ATOM 885 C C . ALA A 1 123 ? -24.800 -3.000 38.606 1.00 97.62 123 ALA A C 1
ATOM 887 O O . ALA A 1 123 ? -25.627 -3.465 39.389 1.00 97.62 123 ALA A O 1
ATOM 888 N N . ALA A 1 124 ? -23.729 -2.322 39.032 1.00 97.69 124 ALA A N 1
ATOM 889 C CA . ALA A 1 124 ? -23.466 -2.064 40.446 1.00 97.69 124 ALA A CA 1
ATOM 890 C C . ALA A 1 124 ? -24.566 -1.204 41.096 1.00 97.69 124 ALA A C 1
ATOM 892 O O . ALA A 1 124 ? -25.049 -1.544 42.177 1.00 97.69 124 ALA A O 1
ATOM 893 N N . ASP A 1 125 ? -25.013 -0.140 40.422 1.00 98.12 125 ASP A N 1
ATOM 894 C CA . ASP A 1 125 ? -26.123 0.701 40.887 1.00 98.12 125 ASP A CA 1
ATOM 895 C C . ASP A 1 125 ? -27.446 -0.079 40.983 1.00 98.12 125 ASP A C 1
ATOM 897 O O . ASP A 1 125 ? -28.160 0.011 41.985 1.00 98.12 125 ASP A O 1
ATOM 901 N N . ALA A 1 126 ? -27.762 -0.893 39.971 1.00 97.12 126 ALA A N 1
ATOM 902 C CA . ALA A 1 126 ? -28.952 -1.739 39.985 1.00 97.12 126 ALA A CA 1
ATOM 903 C C . ALA A 1 126 ? -28.929 -2.732 41.159 1.00 97.12 126 ALA A C 1
ATOM 905 O O . ALA A 1 126 ? -29.933 -2.876 41.859 1.00 97.12 126 ALA A O 1
ATOM 906 N N . ASN A 1 127 ? -27.777 -3.353 41.423 1.00 97.62 127 ASN A N 1
ATOM 907 C CA . ASN A 1 127 ? -27.601 -4.272 42.547 1.00 97.62 127 ASN A CA 1
ATOM 908 C C . ASN A 1 127 ? -27.755 -3.562 43.900 1.00 97.62 127 ASN A C 1
ATOM 910 O O . ASN A 1 127 ? -28.407 -4.091 44.799 1.00 97.62 127 ASN A O 1
ATOM 914 N N . ALA A 1 128 ? -27.220 -2.346 44.045 1.00 97.94 128 ALA A N 1
ATOM 915 C CA . ALA A 1 128 ? -27.398 -1.551 45.259 1.00 97.94 128 ALA A CA 1
ATOM 916 C C . ALA A 1 128 ? -28.876 -1.196 45.495 1.00 97.94 128 ALA A C 1
ATOM 918 O O . ALA A 1 128 ? -29.382 -1.314 46.614 1.00 97.94 128 ALA A O 1
ATOM 919 N N . ARG A 1 129 ? -29.603 -0.812 44.437 1.00 97.56 129 ARG A N 1
ATOM 920 C CA . ARG A 1 129 ? -31.048 -0.549 44.515 1.00 97.56 129 ARG A CA 1
ATOM 921 C C . ARG A 1 129 ? -31.848 -1.800 44.874 1.00 97.56 129 ARG A C 1
ATOM 923 O O . ARG A 1 129 ? -32.768 -1.693 45.683 1.00 97.56 129 ARG A O 1
ATOM 930 N N . ALA A 1 130 ? -31.490 -2.959 44.325 1.00 98.19 130 ALA A N 1
ATOM 931 C CA . ALA A 1 130 ? -32.120 -4.232 44.666 1.00 98.19 130 ALA A CA 1
ATOM 932 C C . ALA A 1 130 ? -31.919 -4.583 46.150 1.00 98.19 130 ALA A C 1
ATOM 934 O O . ALA A 1 130 ? -32.902 -4.809 46.852 1.00 98.19 130 ALA A O 1
ATOM 935 N N . ALA A 1 131 ? -30.687 -4.501 46.661 1.00 98.06 131 ALA A N 1
ATOM 936 C CA . ALA A 1 131 ? -30.392 -4.763 48.072 1.00 98.06 131 ALA A CA 1
ATOM 937 C C . ALA A 1 131 ? -31.160 -3.820 49.022 1.00 98.06 131 ALA A C 1
ATOM 939 O O . ALA A 1 131 ? -31.711 -4.254 50.035 1.00 98.06 131 ALA A O 1
ATOM 940 N N . ASN A 1 132 ? -31.262 -2.533 48.673 1.00 97.62 132 ASN A N 1
ATOM 941 C CA . ASN A 1 132 ? -32.049 -1.569 49.447 1.00 97.62 132 ASN A CA 1
ATOM 942 C C . ASN A 1 132 ? -33.550 -1.905 49.434 1.00 97.62 132 ASN A C 1
ATOM 944 O O . ASN A 1 132 ? -34.222 -1.783 50.460 1.00 97.62 132 ASN A O 1
ATOM 948 N N . ALA A 1 133 ? -34.083 -2.333 48.286 1.00 97.69 133 ALA A N 1
ATOM 949 C CA . ALA A 1 133 ? -35.476 -2.753 48.168 1.00 97.69 133 ALA A CA 1
ATOM 950 C C . ALA A 1 133 ? -35.761 -4.016 48.998 1.00 97.69 133 ALA A C 1
ATOM 952 O O . ALA A 1 133 ? -36.781 -4.071 49.684 1.00 97.69 133 ALA A O 1
ATOM 953 N N . GLU A 1 134 ? -34.847 -4.989 48.999 1.00 97.94 134 GLU A N 1
ATOM 954 C CA . GLU A 1 134 ? -34.938 -6.200 49.823 1.00 97.94 134 GLU A CA 1
ATOM 955 C C . GLU A 1 134 ? -34.956 -5.868 51.321 1.00 97.94 134 GLU A C 1
ATOM 957 O O . GLU A 1 134 ? -35.823 -6.345 52.056 1.00 97.94 134 GLU A O 1
ATOM 962 N N . GLN A 1 135 ? -34.062 -4.985 51.777 1.00 97.38 135 GLN A N 1
ATOM 963 C CA . GLN A 1 135 ? -34.040 -4.529 53.170 1.00 97.38 135 GLN A CA 1
ATOM 964 C C . GLN A 1 135 ? -35.326 -3.787 53.559 1.00 97.38 135 GLN A C 1
ATOM 966 O O . GLN A 1 135 ? -35.883 -4.027 54.634 1.00 97.38 135 GLN A O 1
ATOM 971 N N . ALA A 1 136 ? -35.832 -2.910 52.688 1.00 97.56 136 ALA A N 1
ATOM 972 C CA . ALA A 1 136 ? -37.082 -2.192 52.923 1.00 97.56 136 ALA A CA 1
ATOM 973 C C . ALA A 1 136 ? -38.294 -3.139 52.969 1.00 97.56 136 ALA A C 1
ATOM 975 O O . ALA A 1 136 ? -39.189 -2.956 53.803 1.00 97.56 136 ALA A O 1
ATOM 976 N N . ALA A 1 137 ? -38.316 -4.165 52.114 1.00 97.38 137 ALA A N 1
ATOM 977 C CA . ALA A 1 137 ? -39.347 -5.196 52.116 1.00 97.38 137 ALA A CA 1
ATOM 978 C C . ALA A 1 137 ? -39.311 -6.017 53.415 1.00 97.38 137 ALA A C 1
ATOM 980 O O . ALA A 1 137 ? -40.349 -6.173 54.057 1.00 97.38 137 ALA A O 1
ATOM 981 N N . ALA A 1 138 ? -38.127 -6.449 53.862 1.00 96.94 138 ALA A N 1
ATOM 982 C CA . ALA A 1 138 ? -37.957 -7.167 55.127 1.00 96.94 138 ALA A CA 1
ATOM 983 C C . ALA A 1 138 ? -38.401 -6.326 56.338 1.00 96.94 138 ALA A C 1
ATOM 985 O O . ALA A 1 138 ? -39.136 -6.808 57.201 1.00 96.94 138 ALA A O 1
ATOM 986 N N . ALA A 1 139 ? -38.030 -5.042 56.380 1.00 96.81 139 ALA A N 1
ATOM 987 C CA . ALA A 1 139 ? -38.466 -4.127 57.435 1.00 96.81 139 ALA A CA 1
ATOM 988 C C . ALA A 1 139 ? -39.989 -3.903 57.426 1.00 96.81 139 ALA A C 1
ATOM 990 O O . ALA A 1 139 ? -40.611 -3.793 58.484 1.00 96.81 139 ALA A O 1
ATOM 991 N N . SER A 1 140 ? -40.600 -3.842 56.240 1.00 96.50 140 SER A N 1
ATOM 992 C CA . SER A 1 140 ? -42.052 -3.696 56.091 1.00 96.50 140 SER A CA 1
ATOM 993 C C . SER A 1 140 ? -42.798 -4.953 56.539 1.00 96.50 140 SER A C 1
ATOM 995 O O . SER A 1 140 ? -43.805 -4.831 57.235 1.00 96.50 140 SER A O 1
ATOM 997 N N . ALA A 1 141 ? -42.278 -6.142 56.217 1.00 96.06 141 ALA A N 1
ATOM 998 C CA . ALA A 1 141 ? -42.820 -7.415 56.687 1.00 96.06 141 ALA A CA 1
ATOM 999 C C . ALA A 1 141 ? -42.780 -7.510 58.222 1.00 96.06 141 ALA A C 1
ATOM 1001 O O . ALA A 1 141 ? -43.813 -7.731 58.847 1.00 96.06 141 ALA A O 1
ATOM 1002 N N . ALA A 1 142 ? -41.638 -7.193 58.843 1.00 94.75 142 ALA A N 1
ATOM 1003 C CA . ALA A 1 142 ? -41.512 -7.199 60.302 1.00 94.75 142 ALA A CA 1
ATOM 1004 C C . ALA A 1 142 ? -42.493 -6.230 60.994 1.00 94.75 142 ALA A C 1
ATOM 1006 O O . ALA A 1 142 ? -43.074 -6.550 62.030 1.00 94.75 142 ALA A O 1
ATOM 1007 N N . ARG A 1 143 ? -42.718 -5.038 60.419 1.00 95.62 143 ARG A N 1
ATOM 1008 C CA . ARG A 1 143 ? -43.719 -4.083 60.934 1.00 95.62 143 ARG A CA 1
ATOM 1009 C C . ARG A 1 143 ? -45.144 -4.620 60.814 1.00 95.62 143 ARG A C 1
ATOM 1011 O O . ARG A 1 143 ? -45.945 -4.384 61.717 1.00 95.62 143 ARG A O 1
ATOM 1018 N N . ALA A 1 144 ? -45.458 -5.317 59.723 1.00 93.75 144 ALA A N 1
ATOM 1019 C CA . ALA A 1 144 ? -46.761 -5.942 59.538 1.00 93.75 144 ALA A CA 1
ATOM 1020 C C . ALA A 1 144 ? -47.006 -7.039 60.586 1.00 93.75 144 ALA A C 1
ATOM 1022 O O . ALA A 1 144 ? -48.070 -7.044 61.203 1.00 93.75 144 ALA A O 1
ATOM 1023 N N . ASP A 1 145 ? -46.012 -7.885 60.872 1.00 93.56 145 ASP A N 1
ATOM 1024 C CA . ASP A 1 145 ? -46.120 -8.937 61.893 1.00 93.56 145 ASP A CA 1
ATOM 1025 C C . ASP A 1 145 ? -46.388 -8.358 63.291 1.00 93.56 145 ASP A C 1
ATOM 1027 O O . ASP A 1 145 ? -47.275 -8.826 64.011 1.00 93.56 145 ASP A O 1
ATOM 1031 N N . VAL A 1 146 ? -45.684 -7.280 63.660 1.00 93.81 146 VAL A N 1
ATOM 1032 C CA . VAL A 1 146 ? -45.920 -6.564 64.927 1.00 93.81 146 VAL A CA 1
ATOM 1033 C C . VAL A 1 146 ? -47.330 -5.969 64.976 1.00 93.81 146 VAL A C 1
ATOM 1035 O O . VAL A 1 146 ? -48.001 -6.067 66.005 1.00 93.81 146 VAL A O 1
ATOM 1038 N N . ALA A 1 147 ? -47.808 -5.377 63.877 1.00 92.81 147 ALA A N 1
ATOM 1039 C CA . ALA A 1 147 ? -49.156 -4.817 63.808 1.00 92.81 147 ALA A CA 1
ATOM 1040 C C . ALA A 1 147 ? -50.242 -5.899 63.951 1.00 92.81 147 ALA A C 1
ATOM 1042 O O . ALA A 1 147 ? -51.219 -5.689 64.671 1.00 92.81 147 ALA A O 1
ATOM 1043 N N . VAL A 1 148 ? -50.056 -7.067 63.327 1.00 93.94 148 VAL A N 1
ATOM 1044 C CA . VAL A 1 148 ? -50.966 -8.217 63.463 1.00 93.94 148 VAL A CA 1
ATOM 1045 C C . VAL A 1 148 ? -50.974 -8.737 64.903 1.00 93.94 148 VAL A C 1
ATOM 1047 O O . VAL A 1 148 ? -52.046 -8.954 65.469 1.00 93.94 148 VAL A O 1
ATOM 1050 N N . ALA A 1 149 ? -49.807 -8.879 65.537 1.00 90.75 149 ALA A N 1
ATOM 1051 C CA . ALA A 1 149 ? -49.718 -9.303 66.934 1.00 90.75 149 ALA A CA 1
ATOM 1052 C C . ALA A 1 149 ? -50.423 -8.317 67.886 1.00 90.75 149 ALA A C 1
ATOM 1054 O O . ALA A 1 149 ? -51.182 -8.737 68.763 1.00 90.75 149 ALA A O 1
ATOM 1055 N N . ALA A 1 150 ? -50.233 -7.010 67.680 1.00 89.19 150 ALA A N 1
ATOM 1056 C CA . ALA A 1 150 ? -50.905 -5.969 68.455 1.00 89.19 150 ALA A CA 1
ATOM 1057 C C . ALA A 1 150 ? -52.432 -5.986 68.257 1.00 89.19 150 ALA A C 1
ATOM 1059 O O . ALA A 1 150 ? -53.177 -5.861 69.231 1.00 89.19 150 ALA A O 1
ATOM 1060 N N . ALA A 1 151 ? -52.907 -6.192 67.024 1.00 89.50 151 ALA A N 1
ATOM 1061 C CA . ALA A 1 151 ? -54.333 -6.313 66.726 1.00 89.50 151 ALA A CA 1
ATOM 1062 C C . ALA A 1 151 ? -54.967 -7.532 67.421 1.00 89.50 151 ALA A C 1
ATOM 1064 O O . ALA A 1 151 ? -56.036 -7.409 68.018 1.00 89.50 151 ALA A O 1
ATOM 1065 N N . ASN A 1 152 ? -54.284 -8.681 67.418 1.00 86.94 152 ASN A N 1
ATOM 1066 C CA . ASN A 1 152 ? -54.751 -9.890 68.102 1.00 86.94 152 ASN A CA 1
ATOM 1067 C C . ASN A 1 152 ? -54.822 -9.703 69.628 1.00 86.94 152 ASN A C 1
ATOM 1069 O O . ASN A 1 152 ? -55.801 -10.108 70.254 1.00 86.94 152 ASN A O 1
ATOM 1073 N N . ALA A 1 153 ? -53.828 -9.041 70.231 1.00 83.06 153 ALA A N 1
ATOM 1074 C CA . ALA A 1 153 ? -53.844 -8.722 71.660 1.00 83.06 153 ALA A CA 1
ATOM 1075 C C . ALA A 1 153 ? -54.973 -7.741 72.030 1.00 83.06 153 ALA A C 1
ATOM 1077 O O . ALA A 1 153 ? -55.609 -7.888 73.073 1.00 83.06 153 ALA A O 1
ATOM 1078 N N . ALA A 1 154 ? -55.261 -6.761 71.168 1.00 80.38 154 ALA A N 1
ATOM 1079 C CA . ALA A 1 154 ? -56.376 -5.836 71.361 1.00 80.38 154 ALA A CA 1
ATOM 1080 C C . ALA A 1 154 ? -57.743 -6.534 71.240 1.00 80.38 154 ALA A C 1
ATOM 1082 O O . ALA A 1 154 ? -58.655 -6.214 72.000 1.00 80.38 154 ALA A O 1
ATOM 1083 N N . ALA A 1 155 ? -57.881 -7.505 70.330 1.00 76.31 155 ALA A N 1
ATOM 1084 C CA . ALA A 1 155 ? -59.099 -8.301 70.182 1.00 76.31 155 ALA A CA 1
ATOM 1085 C C . ALA A 1 155 ? -59.388 -9.172 71.419 1.00 76.31 155 ALA A C 1
ATOM 1087 O O . ALA A 1 155 ? -60.540 -9.286 71.827 1.00 76.31 155 ALA A O 1
ATOM 1088 N N . ALA A 1 156 ? -58.353 -9.724 72.064 1.00 70.69 156 ALA A N 1
ATOM 1089 C CA . ALA A 1 156 ? -58.501 -10.540 73.274 1.00 70.69 156 ALA A CA 1
ATOM 1090 C C . ALA A 1 156 ? -58.993 -9.752 74.508 1.00 70.69 156 ALA A C 1
ATOM 1092 O O . ALA A 1 156 ? -59.541 -10.345 75.432 1.00 70.69 156 ALA A O 1
ATOM 1093 N N . ASN A 1 157 ? -58.831 -8.424 74.516 1.00 63.72 157 ASN A N 1
ATOM 1094 C CA . ASN A 1 157 ? -59.259 -7.545 75.610 1.00 63.72 157 ASN A CA 1
ATOM 1095 C C . ASN A 1 157 ? -60.629 -6.884 75.369 1.00 63.72 157 ASN A C 1
ATOM 1097 O O . ASN A 1 157 ? -61.015 -5.985 76.121 1.00 63.72 157 ASN A O 1
ATOM 1101 N N . GLN A 1 158 ? -61.371 -7.281 74.329 1.00 56.00 158 GLN A N 1
ATOM 1102 C CA . GLN A 1 158 ? -62.711 -6.746 74.109 1.00 56.00 158 GLN A CA 1
ATOM 1103 C C . GLN A 1 158 ? -63.724 -7.410 75.046 1.00 56.00 158 GLN A C 1
ATOM 1105 O O . GLN A 1 158 ? -64.016 -8.597 74.949 1.00 56.00 158 GLN A O 1
ATOM 1110 N N . VAL A 1 159 ? -64.276 -6.607 75.955 1.00 58.59 159 VAL A N 1
ATOM 1111 C CA . VAL A 1 159 ? -65.442 -6.960 76.769 1.00 58.59 159 VAL A CA 1
ATOM 1112 C C . VAL A 1 159 ? -66.674 -6.946 75.862 1.00 58.59 159 VAL A C 1
ATOM 1114 O O . VAL A 1 159 ? -66.945 -5.930 75.216 1.00 58.59 159 VAL A O 1
ATOM 1117 N N . GLU A 1 160 ? -67.433 -8.046 75.823 1.00 55.28 160 GLU A N 1
ATOM 1118 C CA . GLU A 1 160 ? -68.734 -8.110 75.146 1.00 55.28 160 GLU A CA 1
ATOM 1119 C C . GLU A 1 160 ? -69.684 -7.070 75.748 1.00 55.28 160 GLU A C 1
ATOM 1121 O O . GLU A 1 160 ? -70.313 -7.262 76.788 1.00 55.28 160 GLU A O 1
ATOM 1126 N N . THR A 1 161 ? -69.809 -5.937 75.069 1.00 55.31 161 THR A N 1
ATOM 1127 C CA . THR A 1 161 ? -70.881 -4.983 75.327 1.00 55.31 161 THR A CA 1
ATOM 1128 C C . THR A 1 161 ? -72.082 -5.429 74.510 1.00 55.31 161 THR A C 1
ATOM 1130 O O . THR A 1 161 ? -72.239 -5.083 73.341 1.00 55.31 161 THR A O 1
ATOM 1133 N N . THR A 1 162 ? -72.942 -6.242 75.127 1.00 57.75 162 THR A N 1
ATOM 1134 C CA . THR A 1 162 ? -74.235 -6.590 74.531 1.00 57.75 162 THR A CA 1
ATOM 1135 C C . THR A 1 162 ? -75.154 -5.376 74.633 1.00 57.75 162 THR A C 1
ATOM 1137 O O . THR A 1 162 ? -75.754 -5.114 75.675 1.00 57.75 162 THR A O 1
ATOM 1140 N N . VAL A 1 163 ? -75.261 -4.609 73.551 1.00 53.53 163 VAL A N 1
ATOM 1141 C CA . VAL A 1 163 ? -76.264 -3.547 73.434 1.00 53.53 163 VAL A CA 1
ATOM 1142 C C . VAL A 1 163 ? -77.581 -4.195 73.013 1.00 53.53 163 VAL A C 1
ATOM 1144 O O . VAL A 1 163 ? -77.745 -4.599 71.865 1.00 53.53 163 VAL A O 1
ATOM 1147 N N . THR A 1 164 ? -78.529 -4.305 73.945 1.00 57.56 164 THR A N 1
ATOM 1148 C CA . THR A 1 164 ? -79.907 -4.698 73.616 1.00 57.56 164 THR A CA 1
ATOM 1149 C C . THR A 1 164 ? -80.664 -3.460 73.148 1.00 57.56 164 THR A C 1
ATOM 1151 O O . THR A 1 164 ? -81.017 -2.600 73.952 1.00 57.56 164 THR A O 1
ATOM 1154 N N . THR A 1 165 ? -80.911 -3.343 71.846 1.00 53.25 165 THR A N 1
ATOM 1155 C CA . THR A 1 165 ? -81.766 -2.295 71.276 1.00 53.25 165 THR A CA 1
ATOM 1156 C C . THR A 1 165 ? -83.224 -2.752 71.260 1.00 53.25 165 THR A C 1
ATOM 1158 O O . THR A 1 165 ? -83.670 -3.459 70.358 1.00 53.25 165 THR A O 1
ATOM 1161 N N . GLU A 1 166 ? -84.007 -2.318 72.249 1.00 45.94 166 GLU A N 1
ATOM 1162 C CA . GLU A 1 166 ? -85.462 -2.483 72.224 1.00 45.94 166 GLU A CA 1
ATOM 1163 C C . GLU A 1 166 ? -86.085 -1.393 71.333 1.00 45.94 166 GLU A C 1
ATOM 1165 O O . GLU A 1 166 ? -86.204 -0.228 71.711 1.00 45.94 166 GLU A O 1
ATOM 1170 N N . THR A 1 167 ? -86.467 -1.755 70.106 1.00 48.88 167 THR A N 1
ATOM 1171 C CA . THR A 1 167 ? -87.123 -0.821 69.178 1.00 48.88 167 THR A CA 1
ATOM 1172 C C . THR A 1 167 ? -88.640 -0.908 69.341 1.00 48.88 167 THR A C 1
ATOM 1174 O O . THR A 1 167 ? -89.282 -1.794 68.779 1.00 48.88 167 THR A O 1
ATOM 1177 N N . LYS A 1 168 ? -89.251 0.035 70.069 1.00 51.88 168 LYS A N 1
ATOM 1178 C CA . LYS A 1 168 ? -90.712 0.226 70.023 1.00 51.88 168 LYS A CA 1
ATOM 1179 C C . LYS A 1 168 ? -91.099 0.958 68.740 1.00 51.88 168 LYS A C 1
ATOM 1181 O O . LYS A 1 168 ? -90.852 2.152 68.590 1.00 51.88 168 LYS A O 1
ATOM 1186 N N . ALA A 1 169 ? -91.720 0.237 67.811 1.00 50.84 169 ALA A N 1
ATOM 1187 C CA . ALA A 1 169 ? -92.221 0.804 66.565 1.00 50.84 169 ALA A CA 1
ATOM 1188 C C . ALA A 1 169 ? -93.461 1.695 66.810 1.00 50.84 169 ALA A C 1
ATOM 1190 O O . ALA A 1 169 ? -94.434 1.232 67.412 1.00 50.84 169 ALA A O 1
ATOM 1191 N N . PRO A 1 170 ? -93.490 2.950 66.322 1.00 46.97 170 PRO A N 1
ATOM 1192 C CA . PRO A 1 170 ? -94.704 3.756 66.331 1.00 46.97 170 PRO A CA 1
ATOM 1193 C C . PRO A 1 170 ? -95.659 3.345 65.199 1.00 46.97 170 PRO A C 1
ATOM 1195 O O . PRO A 1 170 ? -95.287 3.258 64.028 1.00 46.97 170 PRO A O 1
ATOM 1198 N N . VAL A 1 171 ? -96.928 3.148 65.559 1.00 53.84 171 VAL A N 1
ATOM 1199 C CA . VAL A 1 171 ? -98.049 2.895 64.642 1.00 53.84 171 VAL A CA 1
ATOM 1200 C C . VAL A 1 171 ? -98.314 4.136 63.786 1.00 53.84 171 VAL A C 1
ATOM 1202 O O . VAL A 1 171 ? -98.627 5.199 64.319 1.00 53.84 171 VAL A O 1
ATOM 1205 N N . THR A 1 172 ? -98.242 4.022 62.456 1.00 46.22 172 THR A N 1
ATOM 1206 C CA . THR A 1 172 ? -98.691 5.089 61.542 1.00 46.22 172 THR A CA 1
ATOM 1207 C C . THR A 1 172 ? -99.605 4.537 60.446 1.00 46.22 172 THR A C 1
ATOM 1209 O O . THR A 1 172 ? -99.321 3.525 59.813 1.00 46.22 172 THR A O 1
ATOM 1212 N N . LYS A 1 173 ? -100.760 5.196 60.276 1.00 44.34 173 LYS A N 1
ATOM 1213 C CA . LYS A 1 173 ? -101.835 4.852 59.331 1.00 44.34 173 LYS A CA 1
ATOM 1214 C C . LYS A 1 173 ? -101.432 5.190 57.892 1.00 44.34 173 LYS A C 1
ATOM 1216 O O . LYS A 1 173 ? -100.977 6.300 57.622 1.00 44.34 173 LYS A O 1
ATOM 1221 N N . ALA A 1 174 ? -101.672 4.263 56.967 1.00 42.28 174 ALA A N 1
ATOM 1222 C CA . ALA A 1 174 ? -101.395 4.440 55.544 1.00 42.28 174 ALA A CA 1
ATOM 1223 C C . ALA A 1 174 ? -102.443 5.338 54.854 1.00 42.28 174 ALA A C 1
ATOM 1225 O O . ALA A 1 174 ? -103.647 5.145 55.017 1.00 42.28 174 ALA A O 1
ATOM 1226 N N . ARG A 1 175 ? -101.983 6.291 54.033 1.00 46.03 175 ARG A N 1
ATOM 1227 C CA . ARG A 1 175 ? -102.800 7.018 53.045 1.00 46.03 175 ARG A CA 1
ATOM 1228 C C . ARG A 1 175 ? -102.293 6.679 51.641 1.00 46.03 175 ARG A C 1
ATOM 1230 O O . ARG A 1 175 ? -101.091 6.693 51.397 1.00 46.03 175 ARG A O 1
ATOM 1237 N N . SER A 1 176 ? -103.216 6.375 50.731 1.00 45.50 176 SER A N 1
ATOM 1238 C CA . SER A 1 176 ? -102.944 5.995 49.339 1.00 45.50 176 SER A CA 1
ATOM 1239 C C . SER A 1 176 ? -102.397 7.164 48.511 1.00 45.50 176 SER A C 1
ATOM 1241 O O . SER A 1 176 ? -102.987 8.246 48.512 1.00 45.50 176 SER A O 1
ATOM 1243 N N . ALA A 1 177 ? -101.327 6.935 47.746 1.00 52.94 177 ALA A N 1
ATOM 1244 C CA . ALA A 1 177 ? -100.770 7.913 46.812 1.00 52.94 177 ALA A CA 1
ATOM 1245 C C . ALA A 1 177 ? -101.371 7.766 45.400 1.00 52.94 177 ALA A C 1
ATOM 1247 O O . ALA A 1 177 ? -101.453 6.664 44.858 1.00 52.94 177 ALA A O 1
ATOM 1248 N N . ARG A 1 178 ? -101.754 8.893 44.784 1.00 52.97 178 ARG A N 1
ATOM 1249 C CA . ARG A 1 178 ? -102.163 8.991 43.372 1.00 52.97 178 ARG A CA 1
ATOM 1250 C C . ARG A 1 178 ? -100.920 9.220 42.503 1.00 52.97 178 ARG A C 1
ATOM 1252 O O . ARG A 1 178 ? -100.089 10.067 42.816 1.00 52.97 178 ARG A O 1
ATOM 1259 N N . LYS A 1 179 ? -100.796 8.455 41.417 1.00 45.06 179 LYS A N 1
ATOM 1260 C CA . LYS A 1 179 ? -99.637 8.420 40.512 1.00 45.06 179 LYS A CA 1
ATOM 1261 C C . LYS A 1 179 ? -99.624 9.647 39.589 1.00 45.06 179 LYS A C 1
ATOM 1263 O O . LYS A 1 179 ? -100.546 9.818 38.797 1.00 45.06 179 LYS A O 1
ATOM 1268 N N . VAL A 1 180 ? -98.572 10.463 39.654 1.00 58.28 180 VAL A N 1
ATOM 1269 C CA . VAL A 1 180 ? -98.265 11.499 38.653 1.00 58.28 180 VAL A CA 1
ATOM 1270 C C . VAL A 1 180 ? -96.831 11.289 38.179 1.00 58.28 180 VAL A C 1
ATOM 1272 O O . VAL A 1 180 ? -95.900 11.235 38.978 1.00 58.28 180 VAL A O 1
ATOM 1275 N N . VAL A 1 181 ? -96.672 11.125 36.868 1.00 51.59 181 VAL A N 1
ATOM 1276 C CA . VAL A 1 181 ? -95.393 10.921 36.182 1.00 51.59 181 VAL A CA 1
ATOM 1277 C C . VAL A 1 181 ? -94.902 12.271 35.674 1.00 51.59 181 VAL A C 1
ATOM 1279 O O . VAL A 1 181 ? -95.578 12.885 34.849 1.00 51.59 181 VAL A O 1
ATOM 1282 N N . LYS A 1 182 ? -93.715 12.720 36.105 1.00 45.41 182 LYS A N 1
ATOM 1283 C CA . LYS A 1 182 ? -92.945 13.701 35.328 1.00 45.41 182 LYS A CA 1
ATOM 1284 C C . LYS A 1 182 ? -91.433 13.626 35.577 1.00 45.41 182 LYS A C 1
ATOM 1286 O O . LYS A 1 182 ? -90.953 13.892 36.669 1.00 45.41 182 LYS A O 1
ATOM 1291 N N . VAL A 1 183 ? -90.757 13.236 34.495 1.00 51.41 183 VAL A N 1
ATOM 1292 C CA . VAL A 1 183 ? -89.425 13.587 33.967 1.00 51.41 183 VAL A CA 1
ATOM 1293 C C . VAL A 1 183 ? -88.293 13.881 34.964 1.00 51.41 183 VAL A C 1
ATOM 1295 O O . VAL A 1 183 ? -88.248 14.894 35.654 1.00 51.41 183 VAL A O 1
ATOM 1298 N N . THR A 1 184 ? -87.305 12.992 34.912 1.00 48.97 184 THR A N 1
ATOM 1299 C CA . THR A 1 184 ? -86.042 12.957 35.649 1.00 48.97 184 THR A CA 1
ATOM 1300 C C . THR A 1 184 ? -85.080 14.102 35.309 1.00 48.97 184 THR A C 1
ATOM 1302 O O . THR A 1 184 ? -84.580 14.191 34.189 1.00 48.97 184 THR A O 1
ATOM 1305 N N . ARG A 1 185 ? -84.699 14.882 36.327 1.00 47.34 185 ARG A N 1
ATOM 1306 C CA . ARG A 1 185 ? -83.343 15.433 36.494 1.00 47.34 185 ARG A CA 1
ATOM 1307 C C . ARG A 1 185 ? -82.885 15.047 37.901 1.00 47.34 185 ARG A C 1
ATOM 1309 O O . ARG A 1 185 ? -83.528 15.429 38.875 1.00 47.34 185 ARG A O 1
ATOM 1316 N N . LYS A 1 186 ? -81.841 14.220 38.017 1.00 43.00 186 LYS A N 1
ATOM 1317 C CA . LYS A 1 186 ? -81.311 13.781 39.317 1.00 43.00 186 LYS A CA 1
ATOM 1318 C C . LYS A 1 186 ? -80.557 14.942 39.973 1.00 43.00 186 LYS A C 1
ATOM 1320 O O . LYS A 1 186 ? -79.412 15.200 39.628 1.00 43.00 186 LYS A O 1
ATOM 1325 N N . ALA A 1 187 ? -81.209 15.621 40.912 1.00 49.59 187 ALA A N 1
ATOM 1326 C CA . ALA A 1 187 ? -80.548 16.359 41.984 1.00 49.59 187 ALA A CA 1
ATOM 1327 C C . ALA A 1 187 ? -80.355 15.413 43.184 1.00 49.59 187 ALA A C 1
ATOM 1329 O O . ALA A 1 187 ? -81.193 14.540 43.424 1.00 49.59 187 ALA A O 1
ATOM 1330 N N . ALA A 1 188 ? -79.242 15.559 43.905 1.00 52.84 188 ALA A N 1
ATOM 1331 C CA . ALA A 1 188 ? -78.921 14.744 45.075 1.00 52.84 188 ALA A CA 1
ATOM 1332 C C . ALA A 1 188 ? -79.982 14.907 46.190 1.00 52.84 188 ALA A C 1
ATOM 1334 O O . ALA A 1 188 ? -80.457 16.024 46.418 1.00 52.84 188 ALA A O 1
ATOM 1335 N N . PRO A 1 189 ? -80.376 13.828 46.893 1.00 50.19 189 PRO A N 1
ATOM 1336 C CA . PRO A 1 189 ? -81.384 13.903 47.944 1.00 50.19 189 PRO A CA 1
ATOM 1337 C C . PRO A 1 189 ? -80.842 14.600 49.200 1.00 50.19 189 PRO A C 1
ATOM 1339 O O . PRO A 1 189 ? -79.823 14.211 49.768 1.00 50.19 189 PRO A O 1
ATOM 1342 N N . ARG A 1 190 ? -81.573 15.622 49.653 1.00 42.53 190 ARG A N 1
ATOM 1343 C CA . ARG A 1 190 ? -81.380 16.300 50.939 1.00 42.53 190 ARG A CA 1
ATOM 1344 C C . ARG A 1 190 ? -81.915 15.389 52.049 1.00 42.53 190 ARG A C 1
ATOM 1346 O O . ARG A 1 190 ? -83.117 15.144 52.117 1.00 42.53 190 ARG A O 1
ATOM 1353 N N . VAL A 1 191 ? -81.025 14.865 52.887 1.00 47.19 191 VAL A N 1
ATOM 1354 C CA . VAL A 1 191 ? -81.381 14.022 54.038 1.00 47.19 191 VAL A CA 1
ATOM 1355 C C . VAL A 1 191 ? -82.055 14.891 55.102 1.00 47.19 191 VAL A C 1
ATOM 1357 O O . VAL A 1 191 ? -81.489 15.886 55.548 1.00 47.19 191 VAL A O 1
ATOM 1360 N N . ALA A 1 192 ? -83.280 14.531 55.484 1.00 46.12 192 ALA A N 1
ATOM 13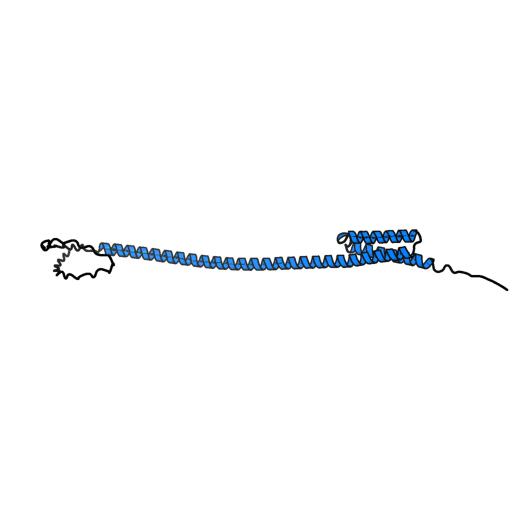61 C CA . ALA A 1 192 ? -83.974 15.117 56.623 1.00 46.12 192 ALA A CA 1
ATOM 1362 C C . ALA A 1 192 ? -83.449 14.477 57.915 1.00 46.12 192 ALA A C 1
ATOM 1364 O O . ALA A 1 192 ? -83.536 13.261 58.089 1.00 46.12 192 ALA A O 1
ATOM 1365 N N . THR A 1 193 ? -82.920 15.287 58.826 1.00 41.12 193 THR A N 1
ATOM 1366 C CA . THR A 1 193 ? -82.559 14.871 60.182 1.00 41.12 193 THR A CA 1
ATOM 1367 C C . THR A 1 193 ? -83.831 14.569 60.975 1.00 41.12 193 THR A C 1
ATOM 1369 O O . THR A 1 193 ? -84.619 15.463 61.279 1.00 41.12 193 THR A O 1
ATOM 1372 N N . ARG A 1 194 ? -84.054 13.292 61.305 1.00 47.09 194 ARG A N 1
ATOM 1373 C CA . ARG A 1 194 ? -84.987 12.883 62.362 1.00 47.09 194 ARG A CA 1
ATOM 1374 C C . ARG A 1 194 ? -84.202 12.797 63.661 1.00 47.09 194 ARG A C 1
ATOM 1376 O O . ARG A 1 194 ? -83.308 11.967 63.778 1.00 47.09 194 ARG A O 1
ATOM 1383 N N . THR A 1 195 ? -84.553 13.638 64.622 1.00 42.47 195 THR A N 1
ATOM 1384 C CA . THR A 1 195 ? -84.058 13.532 65.994 1.00 42.47 195 THR A CA 1
ATOM 1385 C C . THR A 1 195 ? -84.789 12.377 66.672 1.00 42.47 195 THR A C 1
ATOM 1387 O O . THR A 1 195 ? -85.982 12.482 66.955 1.00 42.47 195 THR A O 1
ATOM 1390 N N . ALA A 1 196 ? -84.100 11.258 66.876 1.00 44.91 196 ALA A N 1
ATOM 1391 C CA . ALA A 1 196 ? -84.531 10.230 67.813 1.00 44.91 196 ALA A CA 1
ATOM 1392 C C . ALA A 1 196 ? -83.988 10.595 69.200 1.00 44.91 196 ALA A C 1
ATOM 1394 O O . ALA A 1 196 ? -82.830 10.985 69.330 1.00 44.91 196 ALA A O 1
ATOM 1395 N N . THR A 1 197 ? -84.831 10.519 70.227 1.00 50.09 197 THR A N 1
ATOM 1396 C CA . THR A 1 197 ? -84.388 10.634 71.619 1.00 50.09 197 THR A CA 1
ATOM 1397 C C . THR A 1 197 ? -83.946 9.249 72.074 1.00 50.09 197 THR A C 1
ATOM 1399 O O . THR A 1 197 ? -84.776 8.354 72.212 1.00 50.09 197 THR A O 1
ATOM 1402 N N . GLU A 1 198 ? -82.644 9.065 72.270 1.00 45.00 198 GLU A N 1
ATOM 1403 C CA . GLU A 1 198 ? -82.064 7.842 72.826 1.00 45.00 198 GLU A CA 1
ATOM 1404 C C . GLU A 1 198 ? -81.958 7.981 74.348 1.00 45.00 198 GLU A C 1
ATOM 1406 O O . GLU A 1 198 ? -81.507 9.002 74.865 1.00 45.00 198 GLU A O 1
ATOM 1411 N N . THR A 1 199 ? -82.411 6.966 75.080 1.00 49.75 199 THR A N 1
ATOM 1412 C CA . THR A 1 199 ? -82.152 6.830 76.517 1.00 49.75 199 THR A CA 1
ATOM 1413 C C . THR A 1 199 ? -81.251 5.622 76.696 1.00 49.75 199 THR A C 1
ATOM 1415 O O . THR A 1 199 ? -81.665 4.497 76.427 1.00 49.75 199 THR A O 1
ATOM 1418 N N . THR A 1 200 ? -80.013 5.862 77.120 1.00 42.66 200 THR A N 1
ATOM 1419 C CA . THR A 1 200 ? -79.005 4.818 77.317 1.00 42.66 200 THR A CA 1
ATOM 1420 C C . THR A 1 200 ? -78.974 4.418 78.785 1.00 42.66 200 THR A C 1
ATOM 1422 O O . THR A 1 200 ? -78.681 5.243 79.649 1.00 42.66 200 THR A O 1
ATOM 1425 N N . THR A 1 201 ? -79.242 3.149 79.083 1.00 47.66 201 THR A N 1
ATOM 1426 C CA . THR A 1 201 ? -78.961 2.563 80.399 1.00 47.66 201 THR A CA 1
ATOM 1427 C C . THR A 1 201 ? -77.738 1.669 80.270 1.00 47.66 201 THR A C 1
ATOM 1429 O O . THR A 1 201 ? -77.751 0.692 79.526 1.00 47.66 201 THR A O 1
ATOM 1432 N N . ILE A 1 202 ? -76.666 2.027 80.974 1.00 42.19 202 ILE A N 1
ATOM 1433 C CA . ILE A 1 202 ? -75.427 1.250 81.023 1.00 42.19 202 ILE A CA 1
ATOM 1434 C C . ILE A 1 202 ? -75.490 0.377 82.272 1.00 42.19 202 ILE A C 1
ATOM 1436 O O . ILE A 1 202 ? -75.687 0.884 83.375 1.00 42.19 202 ILE A O 1
ATOM 1440 N N . THR A 1 203 ? -75.315 -0.932 82.117 1.00 45.03 203 THR A N 1
ATOM 1441 C CA . THR A 1 203 ? -75.075 -1.831 83.249 1.00 45.03 203 THR A CA 1
ATOM 1442 C C . THR A 1 203 ? -73.741 -2.519 83.037 1.00 45.03 203 THR A C 1
ATOM 1444 O O . THR A 1 203 ? -73.591 -3.362 82.157 1.00 45.03 203 THR A O 1
ATOM 1447 N N . THR A 1 204 ? -72.761 -2.124 83.840 1.00 40.66 204 THR A N 1
ATOM 1448 C CA . THR A 1 204 ? -71.430 -2.725 83.855 1.00 40.66 204 THR A CA 1
ATOM 1449 C C . THR A 1 204 ? -71.455 -3.916 84.802 1.00 40.66 204 THR A C 1
ATOM 1451 O O . THR A 1 204 ? -71.843 -3.769 85.961 1.00 40.66 204 THR A O 1
ATOM 1454 N N . ARG A 1 205 ? -71.036 -5.091 84.331 1.00 41.50 205 ARG A N 1
ATOM 1455 C CA . ARG A 1 205 ? -70.821 -6.257 85.190 1.00 41.50 205 ARG A CA 1
ATOM 1456 C C . ARG A 1 205 ? -69.323 -6.538 85.239 1.00 41.50 205 ARG A C 1
ATOM 1458 O O . ARG A 1 205 ? -68.736 -6.923 84.234 1.00 41.50 205 ARG A O 1
ATOM 1465 N N . THR A 1 206 ? -68.709 -6.255 86.379 1.00 39.28 206 THR A N 1
ATOM 1466 C CA . THR A 1 206 ? -67.317 -6.614 86.695 1.00 39.28 206 THR A CA 1
ATOM 1467 C C . THR A 1 206 ? -67.249 -8.081 87.166 1.00 39.28 206 THR A C 1
ATOM 1469 O O . THR A 1 206 ? -68.297 -8.614 87.545 1.00 39.28 206 THR A O 1
ATOM 1472 N N . PRO A 1 207 ? -66.076 -8.745 87.075 1.00 50.69 207 PRO A N 1
ATOM 1473 C CA . PRO A 1 207 ? -65.934 -10.194 87.245 1.00 50.69 207 PRO A CA 1
ATOM 1474 C C . PRO A 1 207 ? -66.259 -10.688 88.657 1.00 50.69 207 PRO A C 1
ATOM 1476 O O . PRO A 1 207 ? -66.094 -9.901 89.618 1.00 50.69 207 PRO A O 1
#

Organism: NCBI:txid2782607

Mean predicted aligned error: 16.92 Å

pLDDT: mean 81.12, std 21.83, range [39.28, 98.44]

Solvent-accessible surface area (backbo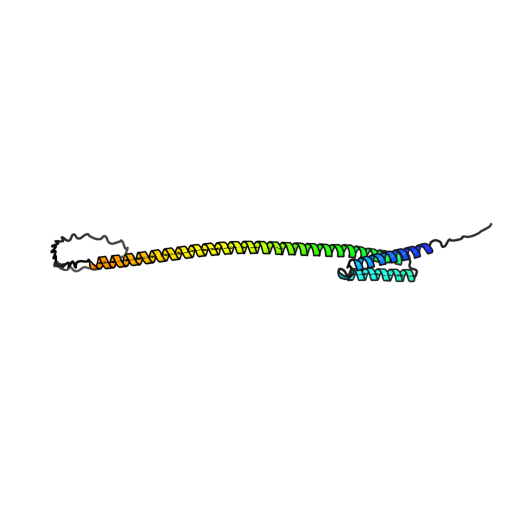ne atoms only — not comparable to full-atom values): 12341 Å² total; per-residue (Å²): 142,81,90,81,83,85,82,82,77,85,72,73,64,62,63,43,51,56,51,24,53,51,35,42,54,50,22,49,53,41,45,51,51,21,49,78,72,41,20,54,78,71,39,45,68,49,46,50,49,19,51,50,30,41,51,50,14,51,51,28,45,76,72,68,38,36,68,57,10,32,54,30,8,51,49,14,31,52,41,26,53,52,40,38,55,50,39,53,47,52,53,51,53,51,52,52,52,51,52,49,52,52,49,53,51,50,53,51,50,54,50,50,53,52,52,48,52,53,51,51,52,52,50,52,52,52,51,52,53,48,54,52,51,52,51,51,50,52,56,50,50,55,51,49,54,53,50,51,52,52,51,53,58,54,59,74,68,61,76,86,76,82,79,81,82,84,79,83,81,81,90,77,87,88,77,89,84,84,91,78,90,79,84,94,74,93,70,85,84,82,82,80,87,77,87,78,89,83,84,87,84,87,82,87,82,80,138

Nearest PDB structures (foldseek):
  6rjx-assembly1_A  TM=8.851E-01  e=8.998E-01  Borreliella burgdorferi B31

Radius of gyration: 59.42 Å; Cα contacts (8 Å, |Δi|>4): 95; chains: 1; bounding box: 143×34×154 Å

Foldseek 3Di:
DDDDDDDDDPPPLVVLLVLLVVLLVLLVVLLVVLVVLCLCPVPVPLSVQLVVLSVVLVVCSVVSVSVSSNVSSVVSNVSSVVSSVVSVVVVVVVVVVVVVVVVVVVVVVVVVVVVVVVVVVVVVVVVVVVVVVVVVVVVVVVVVVVVVVVVVVVVVPDDPPPDDDDDDDDDDDDDDD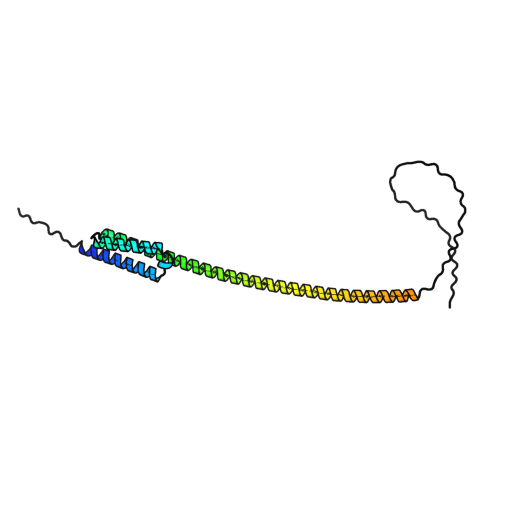DDDDDDDDDDPDDDDDDDDDDDDDDDDDDD

Secondary structure (DSSP, 8-state):
-----------TTHHHHHHHHHHHHHHHHHHHHHHHTTHHHH-HHHHHHHHHHHHHHHHHHHTT-HHHHHHHHHHHHHHHHHHHHHHHHHHHHHHHHHHHHHHHHHHHHHHHHHHHHHHHHHHHHHHHHHHHHHHHHHHHHHHHHHHHHHHHHHHHT-----------PPP----PPPP-------PPP------------------